Protein AF-A0A968MFW3-F1 (afdb_monomer_lite)

Secondary structure (DSSP, 8-state):
-PPPPPB-HHHHHHHHHHHH---HHHHHHHHHHHHH-EESSSSEE--B--S--------HHHHHHHHHHHHHH-GGG--SS------S--STTTTPPPB-BS-TTS-HHHHTTTS-HHHHHHHHHHHHHHHHTTSPPPEEEEEEEEEE-TT--EEEEEEEEEEE-GGGGGSGGGPPPPPP----TT--PPP-------PPPPPP-------

Structure (mmCIF, N/CA/C/O backbone):
data_AF-A0A968MFW3-F1
#
_entry.id   AF-A0A968MFW3-F1
#
loop_
_atom_site.group_PDB
_atom_site.id
_atom_site.type_symbol
_atom_site.label_atom_id
_atom_site.label_alt_id
_atom_site.label_comp_id
_atom_site.label_asym_id
_atom_site.label_entity_id
_atom_site.label_seq_id
_atom_site.pdbx_PDB_ins_code
_atom_site.Cartn_x
_atom_site.Cartn_y
_atom_site.Cartn_z
_atom_site.occupancy
_atom_site.B_iso_or_equiv
_atom_site.auth_seq_id
_atom_site.auth_comp_id
_atom_site.auth_asym_id
_atom_site.auth_atom_id
_atom_site.pdbx_PDB_model_num
ATOM 1 N N . MET A 1 1 ? -5.508 6.800 12.083 1.00 54.53 1 MET A N 1
ATOM 2 C CA . MET A 1 1 ? -4.216 6.087 11.886 1.00 54.53 1 MET A CA 1
ATOM 3 C C . MET A 1 1 ? -3.419 6.793 10.798 1.00 54.53 1 MET A C 1
ATOM 5 O O . MET A 1 1 ? -4.032 7.273 9.855 1.00 54.53 1 MET A O 1
ATOM 9 N N . SER A 1 2 ? -2.090 6.879 10.916 1.00 76.06 2 SER A N 1
ATOM 10 C CA . SER A 1 2 ? -1.254 7.577 9.923 1.00 76.06 2 SER A CA 1
ATOM 11 C C . SER A 1 2 ? -1.050 6.748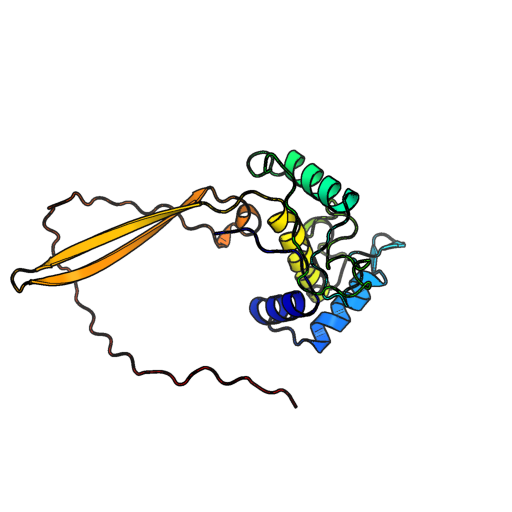 8.648 1.00 76.06 2 SER A C 1
ATOM 13 O O . SER A 1 2 ? -0.934 5.523 8.720 1.00 76.06 2 SER A O 1
ATOM 15 N N . THR A 1 3 ? -0.991 7.411 7.493 1.00 87.56 3 THR A N 1
ATOM 16 C CA . THR A 1 3 ? -0.598 6.814 6.208 1.00 87.56 3 THR A CA 1
ATOM 17 C C . THR A 1 3 ? 0.772 6.155 6.284 1.00 87.56 3 THR A C 1
ATOM 19 O O . THR A 1 3 ? 1.723 6.733 6.822 1.00 87.56 3 THR A O 1
ATOM 22 N N . ARG A 1 4 ? 0.904 4.969 5.691 1.00 92.25 4 ARG A N 1
ATOM 23 C CA . ARG A 1 4 ? 2.171 4.230 5.682 1.00 92.25 4 ARG A CA 1
ATOM 24 C C . ARG A 1 4 ? 3.173 4.831 4.702 1.00 92.25 4 ARG A C 1
ATOM 26 O O . ARG A 1 4 ? 2.794 5.327 3.649 1.00 92.25 4 ARG A O 1
ATOM 33 N N . ALA A 1 5 ? 4.453 4.729 5.046 1.00 95.12 5 ALA A N 1
ATOM 34 C CA . ALA A 1 5 ? 5.537 5.126 4.158 1.00 95.12 5 ALA A CA 1
ATOM 35 C C . ALA A 1 5 ? 5.605 4.225 2.904 1.00 95.12 5 ALA A C 1
ATOM 37 O O . ALA A 1 5 ? 5.179 3.059 2.980 1.00 95.12 5 ALA A O 1
ATOM 38 N N . PRO A 1 6 ? 6.158 4.734 1.785 1.00 96.56 6 PRO A N 1
ATOM 39 C CA . PRO A 1 6 ? 6.503 3.940 0.607 1.00 96.56 6 PRO A CA 1
ATOM 40 C C . PRO A 1 6 ? 7.317 2.694 0.957 1.00 96.56 6 PRO A C 1
ATOM 42 O O . PRO A 1 6 ? 7.898 2.591 2.039 1.00 96.56 6 PRO A O 1
ATOM 45 N N . PHE A 1 7 ? 7.348 1.719 0.054 1.00 97.81 7 PHE A N 1
ATOM 46 C CA . PHE A 1 7 ? 8.055 0.479 0.336 1.00 97.81 7 PHE A CA 1
ATOM 47 C C . PHE A 1 7 ? 9.571 0.632 0.217 1.00 97.81 7 PHE A C 1
ATOM 49 O O . PHE A 1 7 ? 10.092 1.113 -0.779 1.00 97.81 7 PHE A O 1
ATOM 56 N N . THR A 1 8 ? 10.263 0.110 1.220 1.00 96.81 8 THR A N 1
ATOM 57 C CA . THR A 1 8 ? 11.629 -0.414 1.116 1.00 96.81 8 THR A CA 1
ATOM 58 C C . THR A 1 8 ? 11.583 -1.907 0.786 1.00 96.81 8 THR A C 1
ATOM 60 O O . THR A 1 8 ? 10.524 -2.538 0.859 1.00 96.81 8 THR A O 1
ATOM 63 N N . THR A 1 9 ? 12.741 -2.519 0.535 1.00 97.00 9 THR A N 1
ATOM 64 C CA . THR A 1 9 ? 12.865 -3.978 0.356 1.00 97.00 9 THR A CA 1
ATOM 65 C C . THR A 1 9 ? 12.265 -4.751 1.532 1.00 97.00 9 THR A C 1
ATOM 67 O O . THR A 1 9 ? 11.427 -5.634 1.350 1.00 97.00 9 THR A O 1
ATOM 70 N N . SER A 1 10 ? 12.660 -4.394 2.758 1.00 96.75 10 SER A N 1
ATOM 71 C CA . SER A 1 10 ? 12.256 -5.108 3.974 1.00 96.75 10 SER A CA 1
ATOM 72 C C . SER A 1 10 ? 10.760 -4.977 4.246 1.00 96.75 10 SER A C 1
ATOM 74 O O . SER A 1 10 ? 10.092 -5.962 4.559 1.00 96.75 10 SER A O 1
ATOM 76 N N . SER A 1 11 ? 10.207 -3.775 4.077 1.00 97.75 11 SER A N 1
ATOM 77 C CA . SER A 1 11 ? 8.781 -3.535 4.300 1.00 97.75 11 SER A CA 1
ATOM 78 C C . SER A 1 11 ? 7.900 -4.148 3.207 1.00 97.75 11 SER A C 1
ATOM 80 O O . SER A 1 11 ? 6.789 -4.583 3.518 1.00 97.75 11 SER A O 1
ATOM 82 N N . LEU A 1 12 ? 8.385 -4.253 1.962 1.00 98.62 12 LEU A N 1
ATOM 83 C CA . LEU A 1 12 ? 7.692 -4.982 0.897 1.00 98.62 12 LEU A CA 1
ATOM 84 C C . LEU A 1 12 ? 7.623 -6.479 1.206 1.00 98.62 12 LEU A C 1
ATOM 86 O O . LEU A 1 12 ? 6.545 -7.064 1.135 1.00 98.62 12 LEU A O 1
ATOM 90 N N . GLN A 1 13 ? 8.747 -7.088 1.593 1.00 98.62 13 GLN A N 1
ATOM 91 C CA . GLN A 1 13 ? 8.808 -8.512 1.944 1.00 98.62 13 GLN A CA 1
ATOM 92 C C . GLN A 1 13 ? 7.894 -8.851 3.126 1.00 98.62 13 GLN A C 1
ATOM 94 O O . GLN A 1 13 ? 7.129 -9.811 3.053 1.00 98.62 13 GLN A O 1
ATOM 99 N N . GLN A 1 14 ? 7.908 -8.035 4.185 1.00 98.38 14 GLN A N 1
ATOM 100 C CA . GLN A 1 14 ? 7.018 -8.219 5.337 1.00 98.38 14 GLN A CA 1
ATOM 101 C C . GLN A 1 14 ? 5.541 -8.119 4.935 1.00 98.38 14 GLN A C 1
ATOM 103 O O . GLN A 1 14 ? 4.729 -8.954 5.334 1.00 98.38 14 GLN A O 1
ATOM 108 N N . ALA A 1 15 ? 5.184 -7.127 4.113 1.00 97.88 15 ALA A N 1
ATOM 109 C CA . ALA A 1 15 ? 3.808 -6.944 3.666 1.00 97.88 15 ALA A CA 1
ATOM 110 C C . ALA A 1 15 ? 3.338 -8.065 2.722 1.00 97.88 15 ALA A C 1
ATOM 112 O O . ALA A 1 15 ? 2.199 -8.514 2.838 1.00 97.88 15 ALA A O 1
ATOM 113 N N . ALA A 1 16 ? 4.200 -8.539 1.818 1.00 98.25 16 ALA A N 1
ATOM 114 C CA . ALA A 1 16 ? 3.894 -9.643 0.911 1.00 98.25 16 ALA A CA 1
ATOM 115 C C . ALA A 1 16 ? 3.751 -10.980 1.658 1.00 98.25 16 ALA A C 1
ATOM 117 O O . ALA A 1 16 ? 2.826 -11.742 1.372 1.00 98.25 16 ALA A O 1
ATOM 118 N N . SER A 1 17 ? 4.603 -11.233 2.656 1.00 98.19 17 SER A N 1
ATOM 119 C CA . SER A 1 17 ? 4.484 -12.392 3.546 1.00 98.19 17 SER A CA 1
ATOM 120 C C . SER A 1 17 ? 3.173 -12.349 4.333 1.00 98.19 17 SER A C 1
ATOM 122 O O . SER A 1 17 ? 2.358 -13.261 4.231 1.00 98.19 17 SER A O 1
ATOM 124 N N . SER A 1 18 ? 2.894 -11.236 5.018 1.00 96.81 18 SER A N 1
ATOM 125 C CA . SER A 1 18 ? 1.682 -11.093 5.831 1.00 96.81 18 SER A CA 1
ATOM 126 C C . SER A 1 18 ? 0.388 -11.167 5.014 1.00 96.81 18 SER A C 1
ATOM 128 O O . SER A 1 18 ? -0.595 -11.730 5.489 1.00 96.81 18 SER A O 1
ATOM 130 N N . ARG A 1 19 ? 0.357 -10.597 3.800 1.00 95.19 19 ARG A N 1
ATOM 131 C CA . ARG A 1 19 ? -0.875 -10.519 2.997 1.00 95.19 19 ARG A CA 1
ATOM 132 C C . ARG A 1 19 ? -1.095 -11.738 2.104 1.00 95.19 19 ARG A C 1
ATOM 134 O O . ARG A 1 19 ? -2.245 -12.070 1.832 1.00 95.19 19 ARG A O 1
ATOM 141 N N . PHE A 1 20 ? -0.027 -12.361 1.608 1.00 97.12 20 PHE A N 1
ATOM 142 C CA . PHE A 1 20 ? -0.112 -13.392 0.567 1.00 97.12 20 PHE A CA 1
ATOM 143 C C . PHE A 1 20 ? 0.666 -14.677 0.885 1.00 97.12 20 PHE A C 1
ATOM 145 O O . PHE A 1 20 ? 0.646 -15.597 0.070 1.00 97.12 20 PHE A O 1
ATOM 152 N N . GLY A 1 21 ? 1.372 -14.752 2.018 1.00 97.69 21 GLY A N 1
ATOM 153 C CA . GLY A 1 21 ? 2.221 -15.895 2.367 1.00 97.69 21 GLY A CA 1
ATOM 154 C C . GLY A 1 21 ? 3.463 -16.037 1.480 1.00 97.69 21 GLY A C 1
ATOM 155 O O . GLY A 1 21 ? 4.026 -17.123 1.374 1.00 97.69 21 GLY A O 1
ATOM 156 N N . TYR A 1 22 ? 3.885 -14.975 0.784 1.00 98.44 22 TYR A N 1
ATOM 157 C CA . TYR A 1 22 ? 5.058 -15.043 -0.090 1.00 98.44 22 TYR A CA 1
ATOM 158 C C . TYR A 1 22 ? 6.347 -15.031 0.726 1.00 98.44 22 TYR A C 1
ATOM 160 O O . TYR A 1 22 ? 6.568 -14.139 1.545 1.00 98.44 22 TYR A O 1
ATOM 168 N N . SER A 1 23 ? 7.246 -15.976 0.443 1.00 98.38 23 SER A N 1
ATOM 169 C CA . SER A 1 23 ? 8.598 -15.942 1.000 1.00 98.38 23 SER A CA 1
ATOM 170 C C . SER A 1 23 ? 9.370 -14.711 0.493 1.00 98.38 23 SER A C 1
ATOM 172 O O . SER A 1 23 ? 9.064 -14.187 -0.591 1.00 98.38 23 SER A O 1
ATOM 174 N N . PRO A 1 24 ? 10.411 -14.250 1.214 1.00 98.12 24 PRO A N 1
ATOM 175 C CA . PRO A 1 24 ? 11.273 -13.169 0.738 1.00 98.12 24 PRO A CA 1
ATOM 176 C C . PRO A 1 24 ? 11.851 -13.455 -0.654 1.00 98.12 24 PRO A C 1
ATOM 178 O O . PRO A 1 24 ? 11.797 -12.595 -1.531 1.00 98.12 24 PRO A O 1
ATOM 181 N N . LYS A 1 25 ? 12.305 -14.694 -0.900 1.00 98.50 25 LYS A N 1
ATOM 182 C CA . LYS A 1 25 ? 12.838 -15.129 -2.201 1.00 98.50 25 LYS A CA 1
ATOM 183 C C . LYS A 1 25 ? 11.813 -14.964 -3.325 1.00 98.50 25 LYS A C 1
ATOM 185 O O . LYS A 1 25 ? 12.132 -14.350 -4.341 1.00 98.50 25 LYS A O 1
ATOM 190 N N . LEU A 1 26 ? 10.587 -15.460 -3.131 1.00 98.56 26 LEU A N 1
ATOM 191 C CA . LEU A 1 26 ? 9.525 -15.336 -4.132 1.00 98.56 26 LEU A CA 1
ATOM 192 C C . LEU A 1 26 ? 9.167 -13.867 -4.383 1.00 98.56 26 LEU A C 1
ATOM 194 O O . LEU A 1 26 ? 9.051 -13.451 -5.533 1.00 98.56 26 LEU A O 1
ATOM 198 N N . THR A 1 27 ? 9.044 -13.068 -3.320 1.00 98.69 27 THR A N 1
ATOM 199 C CA . THR A 1 27 ? 8.751 -11.631 -3.427 1.00 98.69 27 THR A CA 1
ATOM 200 C C . THR A 1 27 ? 9.784 -10.919 -4.297 1.00 98.69 27 THR A C 1
ATOM 202 O O . THR A 1 27 ? 9.415 -10.182 -5.209 1.00 98.69 27 THR A O 1
ATOM 205 N N . MET A 1 28 ? 11.074 -11.185 -4.073 1.00 98.56 28 MET A N 1
ATOM 206 C CA . MET A 1 28 ? 12.146 -10.563 -4.850 1.00 98.56 28 MET A CA 1
ATOM 207 C C . MET A 1 28 ? 12.185 -11.043 -6.302 1.00 98.56 28 MET A C 1
ATOM 209 O O . MET A 1 28 ? 12.433 -10.231 -7.186 1.00 98.56 28 MET A O 1
ATOM 213 N N . GLN A 1 29 ? 11.903 -12.321 -6.571 1.00 98.50 29 GLN A N 1
ATOM 214 C CA . GLN A 1 29 ? 11.814 -12.841 -7.942 1.00 98.50 29 GLN A CA 1
ATOM 215 C C . GLN A 1 29 ? 10.677 -12.184 -8.734 1.00 98.50 29 GLN A C 1
ATOM 217 O O . GLN A 1 29 ? 10.863 -11.797 -9.886 1.00 98.50 29 GLN A O 1
ATOM 222 N N . LEU A 1 30 ? 9.502 -12.031 -8.119 1.00 98.62 30 LEU A N 1
ATOM 223 C CA . LEU A 1 30 ? 8.361 -11.361 -8.745 1.00 98.62 30 LEU A CA 1
ATOM 224 C C . LEU A 1 30 ? 8.651 -9.872 -8.976 1.00 98.62 30 LEU A C 1
ATOM 226 O O . LEU A 1 30 ? 8.377 -9.362 -10.060 1.00 98.62 30 LEU A O 1
ATOM 230 N N . ALA A 1 31 ? 9.239 -9.193 -7.986 1.00 98.56 31 ALA A N 1
ATOM 231 C CA . ALA A 1 31 ? 9.610 -7.785 -8.088 1.00 98.56 31 ALA A CA 1
ATOM 232 C C . ALA A 1 31 ? 10.695 -7.535 -9.151 1.00 98.56 31 ALA A C 1
ATOM 234 O O . ALA A 1 31 ? 10.582 -6.568 -9.894 1.00 98.56 31 ALA A O 1
ATOM 235 N N . GLN A 1 32 ? 11.688 -8.424 -9.284 1.00 98.50 32 GLN A N 1
ATOM 236 C CA . GLN A 1 32 ? 12.699 -8.348 -10.348 1.00 98.50 32 GLN A CA 1
ATOM 237 C C . GLN A 1 32 ? 12.036 -8.315 -11.729 1.00 98.50 32 GLN A C 1
ATOM 239 O O . GLN A 1 32 ? 12.318 -7.423 -12.518 1.00 98.50 32 GLN A O 1
ATOM 244 N N . ARG A 1 33 ? 11.092 -9.228 -11.992 1.00 97.88 33 ARG A N 1
ATOM 245 C CA . ARG A 1 33 ? 10.369 -9.270 -13.274 1.00 97.88 33 ARG A CA 1
ATOM 246 C C . ARG A 1 33 ? 9.533 -8.010 -13.515 1.00 97.88 33 ARG A C 1
ATOM 248 O O . ARG A 1 33 ? 9.492 -7.503 -14.626 1.00 97.88 33 ARG A O 1
ATOM 255 N N . LEU A 1 34 ? 8.877 -7.487 -12.474 1.00 98.12 34 LEU A N 1
ATOM 256 C CA . LEU A 1 34 ? 8.139 -6.221 -12.565 1.00 98.12 34 LEU A CA 1
ATOM 257 C C . LEU A 1 34 ? 9.066 -5.026 -12.866 1.00 98.12 34 LEU A C 1
ATOM 259 O O . LEU A 1 34 ? 8.617 -4.069 -13.491 1.00 98.12 34 LEU A O 1
ATOM 263 N N . TYR A 1 35 ? 10.321 -5.065 -12.409 1.00 98.12 35 TYR A N 1
ATOM 264 C CA . TYR A 1 35 ? 11.328 -4.024 -12.631 1.00 98.12 35 TYR A CA 1
ATOM 265 C C . TYR A 1 35 ? 11.967 -4.107 -14.025 1.00 98.12 35 TYR A C 1
ATOM 267 O O . TYR A 1 35 ? 12.029 -3.099 -14.720 1.00 98.12 35 TYR A O 1
ATOM 275 N N . GLU A 1 36 ? 12.410 -5.294 -14.448 1.00 96.94 36 GLU A N 1
ATOM 276 C CA . GLU A 1 36 ? 13.020 -5.520 -15.771 1.00 96.94 36 GLU A CA 1
ATOM 277 C C . GLU A 1 36 ? 12.026 -5.286 -16.909 1.00 96.94 36 GLU A C 1
ATOM 279 O O . GLU A 1 36 ? 12.398 -4.831 -17.989 1.00 96.94 36 GLU A O 1
ATOM 284 N N . GLY A 1 37 ? 10.752 -5.550 -16.632 1.00 93.25 37 GLY A N 1
ATOM 285 C CA . GLY A 1 37 ? 9.647 -5.309 -17.532 1.00 93.25 37 GLY A CA 1
ATOM 286 C C . GLY A 1 37 ? 8.928 -6.591 -17.913 1.00 93.25 37 GLY A C 1
ATOM 287 O O . GLY A 1 37 ? 9.509 -7.670 -18.013 1.00 93.25 37 GLY A O 1
ATOM 288 N N . ILE A 1 38 ? 7.623 -6.453 -18.113 1.00 93.44 38 ILE A N 1
ATOM 289 C CA . ILE A 1 38 ? 6.752 -7.516 -18.610 1.00 93.44 38 ILE A CA 1
ATOM 290 C C . ILE A 1 38 ? 6.188 -7.036 -19.942 1.00 93.44 38 ILE A C 1
ATOM 292 O O . ILE A 1 38 ? 5.972 -5.834 -20.116 1.00 93.44 38 ILE A O 1
ATOM 296 N N . ASP A 1 39 ? 5.980 -7.955 -20.881 1.00 92.44 39 ASP A N 1
ATOM 297 C CA . ASP A 1 39 ? 5.273 -7.635 -22.116 1.00 92.44 39 ASP A CA 1
ATOM 298 C C . ASP A 1 39 ? 3.844 -7.195 -21.782 1.00 92.44 39 ASP A C 1
ATOM 300 O O . ASP A 1 39 ? 3.056 -7.947 -21.203 1.00 92.44 39 ASP A O 1
ATOM 304 N N . ILE A 1 40 ? 3.541 -5.940 -22.099 1.00 90.25 40 ILE A N 1
ATOM 305 C CA . ILE A 1 40 ? 2.205 -5.376 -21.994 1.00 90.25 40 ILE A CA 1
ATOM 306 C C . ILE A 1 40 ? 1.872 -4.791 -23.355 1.00 90.25 40 ILE A C 1
ATOM 308 O O . ILE A 1 40 ? 2.466 -3.795 -23.765 1.00 90.25 40 ILE A O 1
ATOM 312 N N . ASP A 1 41 ? 0.891 -5.398 -24.019 1.00 86.94 41 ASP A N 1
ATOM 313 C CA . ASP A 1 41 ? 0.396 -4.967 -25.326 1.00 86.94 41 ASP A CA 1
ATOM 314 C C . ASP A 1 41 ? 1.499 -4.948 -26.416 1.00 86.94 41 ASP A C 1
ATOM 316 O O . ASP A 1 41 ? 1.502 -4.086 -27.292 1.00 86.94 41 ASP A O 1
ATOM 320 N N . GLY A 1 42 ? 2.439 -5.903 -26.370 1.00 88.50 42 GLY A N 1
ATOM 321 C CA . GLY A 1 42 ? 3.499 -6.082 -27.369 1.00 88.50 42 GLY A CA 1
ATOM 322 C C . GLY A 1 42 ? 4.763 -5.264 -27.100 1.00 88.50 42 GLY A C 1
ATOM 323 O O . GLY A 1 42 ? 5.566 -5.049 -28.007 1.00 88.50 42 GLY A O 1
ATOM 324 N N . SER A 1 43 ? 4.938 -4.739 -25.885 1.00 90.06 43 SER A N 1
ATOM 325 C CA . SER A 1 43 ? 6.116 -3.951 -25.512 1.00 90.06 43 SER A CA 1
ATOM 326 C C . SER A 1 43 ? 6.553 -4.209 -24.067 1.00 90.06 43 SER A C 1
ATOM 328 O O . SER A 1 43 ? 5.725 -4.137 -23.149 1.00 90.06 43 SER A O 1
ATOM 330 N N . PRO A 1 44 ? 7.857 -4.453 -23.821 1.00 94.62 44 PRO A N 1
ATOM 331 C CA . PRO A 1 44 ? 8.374 -4.645 -22.474 1.00 94.62 44 PRO A CA 1
ATOM 332 C C . PRO A 1 44 ? 8.227 -3.351 -21.668 1.00 94.62 44 PRO A C 1
ATOM 334 O O . PRO A 1 44 ? 8.786 -2.310 -22.007 1.00 94.62 44 PRO A O 1
ATOM 337 N N . THR A 1 45 ? 7.452 -3.420 -20.588 1.00 95.81 45 THR A N 1
ATOM 338 C CA . THR A 1 45 ? 7.141 -2.274 -19.732 1.00 95.81 45 THR A CA 1
ATOM 339 C C . THR A 1 45 ? 7.595 -2.541 -18.302 1.00 95.81 45 THR A C 1
ATOM 341 O O . THR A 1 45 ? 7.044 -3.411 -17.626 1.00 95.81 45 THR A O 1
ATOM 344 N N . ALA A 1 46 ? 8.549 -1.747 -17.809 1.00 97.25 46 ALA A N 1
ATOM 345 C CA . ALA A 1 46 ? 8.926 -1.719 -16.396 1.00 97.25 46 ALA A CA 1
ATOM 346 C C . ALA A 1 46 ? 7.788 -1.126 -15.551 1.00 97.25 46 ALA A C 1
ATOM 348 O O . ALA A 1 46 ? 7.403 0.037 -15.711 1.00 97.25 46 ALA A O 1
ATOM 349 N N . LEU A 1 47 ? 7.231 -1.930 -14.648 1.00 97.88 47 LEU A N 1
ATOM 350 C CA . LEU A 1 47 ? 6.066 -1.573 -13.841 1.00 97.88 47 LEU A CA 1
ATOM 351 C C . LEU A 1 47 ? 6.433 -0.929 -12.505 1.00 97.88 47 LEU A C 1
ATOM 353 O O . LEU A 1 47 ? 5.645 -0.132 -11.992 1.00 97.88 47 LEU A O 1
ATOM 357 N N . ILE A 1 48 ? 7.599 -1.251 -11.941 1.00 98.56 48 ILE A N 1
ATOM 358 C CA . ILE A 1 48 ? 8.054 -0.720 -10.650 1.00 98.56 48 ILE A CA 1
ATOM 359 C C . ILE A 1 48 ? 9.483 -0.175 -10.724 1.00 98.56 48 ILE A C 1
ATOM 361 O O . ILE A 1 48 ? 10.239 -0.510 -11.631 1.00 98.56 48 ILE A O 1
ATOM 365 N N . THR A 1 49 ? 9.852 0.659 -9.756 1.00 98.00 49 THR A N 1
ATOM 366 C CA . THR A 1 49 ? 11.240 1.076 -9.514 1.00 98.00 49 THR A CA 1
ATOM 367 C C . THR A 1 49 ? 12.085 -0.069 -8.944 1.00 98.00 49 THR A C 1
ATOM 369 O O . THR A 1 49 ? 11.567 -1.124 -8.567 1.00 98.00 49 THR A O 1
ATOM 372 N N . TYR A 1 50 ? 13.404 0.130 -8.883 1.00 96.69 50 TYR A N 1
ATOM 373 C CA . TYR A 1 50 ? 14.337 -0.886 -8.402 1.00 96.69 50 TYR A CA 1
ATOM 374 C C . TYR A 1 50 ? 13.977 -1.366 -6.988 1.00 96.69 50 TYR A C 1
ATOM 376 O O . TYR A 1 50 ? 13.847 -0.591 -6.044 1.00 96.69 50 TYR A O 1
ATOM 384 N N . MET A 1 51 ? 13.809 -2.678 -6.846 1.00 97.31 51 MET A N 1
ATOM 385 C CA . MET A 1 51 ? 13.226 -3.310 -5.662 1.00 97.31 51 MET A CA 1
ATOM 386 C C . MET A 1 51 ? 14.226 -3.599 -4.532 1.00 97.31 51 MET A C 1
ATOM 388 O O . MET A 1 51 ? 13.822 -4.104 -3.487 1.00 97.31 51 MET A O 1
ATOM 392 N N . ARG A 1 52 ? 15.525 -3.327 -4.732 1.00 95.00 52 ARG A N 1
ATOM 393 C CA . ARG A 1 52 ? 16.560 -3.436 -3.689 1.00 95.00 52 ARG A CA 1
ATOM 394 C C . ARG A 1 52 ? 16.959 -2.039 -3.231 1.00 95.00 52 ARG A C 1
ATOM 396 O O . ARG A 1 52 ? 17.900 -1.445 -3.740 1.00 95.00 52 ARG A O 1
ATOM 403 N N . THR A 1 53 ? 16.190 -1.530 -2.285 1.00 92.62 53 THR A N 1
ATOM 404 C CA . THR A 1 53 ? 16.320 -0.188 -1.712 1.00 92.62 53 THR A CA 1
ATOM 405 C C . THR A 1 53 ? 16.007 -0.219 -0.217 1.00 92.62 53 THR A C 1
ATOM 407 O O . THR A 1 53 ? 15.133 -0.972 0.238 1.00 92.62 53 THR A O 1
ATOM 410 N N . ASP A 1 54 ? 16.725 0.580 0.561 1.00 92.31 54 ASP A N 1
ATOM 411 C CA . ASP A 1 54 ? 16.413 0.934 1.949 1.00 92.31 54 ASP A CA 1
ATOM 412 C C . ASP A 1 54 ? 15.773 2.332 2.051 1.00 92.31 54 ASP A C 1
ATOM 414 O O . ASP A 1 54 ? 15.382 2.760 3.139 1.00 92.31 54 ASP A O 1
ATOM 418 N N . SER A 1 55 ? 15.613 3.018 0.916 1.00 91.50 55 SER A N 1
ATOM 419 C CA . SER A 1 55 ? 15.124 4.386 0.836 1.00 91.50 55 SER A CA 1
ATOM 420 C C . SER A 1 55 ? 13.601 4.467 0.867 1.00 91.50 55 SER A C 1
ATOM 422 O O . SER A 1 55 ? 12.891 3.690 0.227 1.00 91.50 55 SER A O 1
ATOM 424 N N . LEU A 1 56 ? 13.098 5.461 1.597 1.00 92.94 56 LEU A N 1
ATOM 425 C CA . LEU A 1 56 ? 11.695 5.882 1.582 1.00 92.94 56 LEU A CA 1
ATOM 426 C C . LEU A 1 56 ? 11.457 7.073 0.644 1.00 92.94 56 LEU A C 1
ATOM 428 O O . LEU A 1 56 ? 10.323 7.544 0.534 1.00 92.94 56 LEU A O 1
ATOM 432 N N . ASN A 1 57 ? 12.519 7.575 0.009 1.00 92.50 57 ASN A N 1
ATOM 433 C CA . ASN A 1 57 ? 12.474 8.781 -0.796 1.00 92.50 57 ASN A CA 1
ATOM 434 C C . ASN A 1 57 ? 11.620 8.579 -2.053 1.00 92.50 57 ASN A C 1
ATOM 436 O O . ASN A 1 57 ? 11.641 7.522 -2.682 1.00 92.50 57 ASN A O 1
ATOM 440 N N . LEU A 1 58 ? 10.901 9.626 -2.436 1.00 93.88 58 LEU A N 1
ATOM 441 C CA . LEU A 1 58 ? 10.126 9.703 -3.664 1.00 93.88 58 LEU A CA 1
ATOM 442 C C . LEU A 1 58 ? 10.578 10.945 -4.421 1.00 93.88 58 LEU A C 1
ATOM 444 O O . LEU A 1 58 ? 10.627 12.032 -3.847 1.00 93.88 58 LEU A O 1
ATOM 448 N N . SER A 1 59 ? 10.875 10.801 -5.711 1.00 93.62 59 SER A N 1
ATOM 449 C CA . SER A 1 59 ? 11.164 11.955 -6.567 1.00 93.62 59 SER A CA 1
ATOM 450 C C . SER A 1 59 ? 9.977 12.924 -6.598 1.00 93.62 59 SER A C 1
ATOM 452 O O . SER A 1 59 ? 8.819 12.497 -6.534 1.00 93.62 59 SER A O 1
ATOM 454 N N . SER A 1 60 ? 10.242 14.223 -6.762 1.00 94.69 60 SER A N 1
ATOM 455 C CA . SER A 1 60 ? 9.188 15.241 -6.896 1.00 94.69 60 SER A CA 1
ATOM 456 C C . SER A 1 60 ? 8.204 14.909 -8.022 1.00 94.69 60 SER A C 1
ATOM 458 O O . SER A 1 60 ? 6.998 15.075 -7.853 1.00 94.69 60 SER A O 1
ATOM 460 N N . GLU A 1 61 ? 8.702 14.357 -9.132 1.00 96.06 61 GLU A N 1
ATOM 461 C CA . GLU A 1 61 ? 7.876 13.879 -10.244 1.00 96.06 61 GLU A CA 1
ATOM 462 C C . GLU A 1 61 ? 6.927 12.751 -9.812 1.00 96.06 61 GLU A C 1
ATOM 464 O O . GLU A 1 61 ? 5.735 12.788 -10.116 1.00 96.06 61 GLU A O 1
ATOM 469 N N . SER A 1 62 ? 7.420 11.753 -9.074 1.00 96.38 62 SER A N 1
ATOM 470 C CA . SER A 1 62 ? 6.582 10.640 -8.614 1.00 96.38 62 SER A CA 1
ATOM 471 C C . SER A 1 62 ? 5.505 11.074 -7.618 1.00 96.38 62 SER A C 1
ATOM 473 O O . SER A 1 62 ? 4.374 10.586 -7.686 1.00 96.38 62 SER A O 1
ATOM 475 N N . ILE A 1 63 ? 5.834 12.022 -6.734 1.00 97.75 63 ILE A N 1
ATOM 476 C CA . ILE A 1 63 ? 4.882 12.630 -5.802 1.00 97.75 63 ILE A CA 1
ATOM 477 C C . ILE A 1 63 ? 3.795 13.354 -6.590 1.00 97.75 63 ILE A C 1
ATOM 479 O O . ILE A 1 63 ? 2.612 13.152 -6.313 1.00 97.75 63 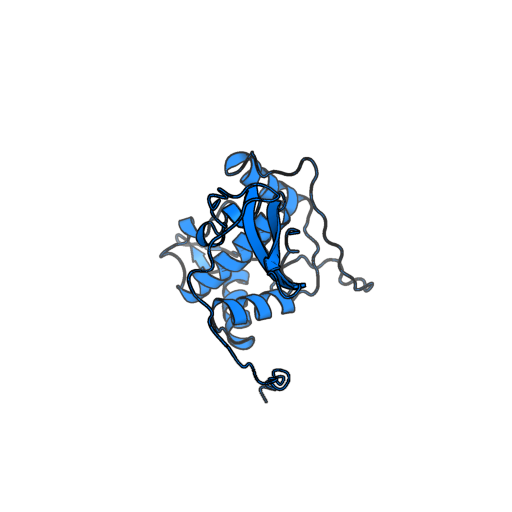ILE A O 1
ATOM 483 N N . GLN A 1 64 ? 4.178 14.153 -7.589 1.00 98.19 64 GLN A N 1
ATOM 484 C CA . GLN A 1 64 ? 3.224 14.881 -8.417 1.00 98.19 64 GLN A CA 1
ATOM 485 C C . GLN A 1 64 ? 2.296 13.921 -9.168 1.00 98.19 64 GLN A C 1
ATOM 487 O O . GLN A 1 64 ? 1.083 14.041 -9.036 1.00 98.19 64 GLN A O 1
ATOM 492 N N . LYS A 1 65 ? 2.832 12.886 -9.830 1.00 98.31 65 LYS A N 1
ATOM 493 C CA . LYS A 1 65 ? 2.019 11.877 -10.535 1.00 98.31 65 LYS A CA 1
ATOM 494 C C . LYS A 1 65 ? 1.021 11.169 -9.616 1.00 98.31 65 LYS A C 1
ATOM 496 O O . LYS A 1 65 ? -0.117 10.925 -10.011 1.00 98.31 65 LYS A O 1
ATOM 501 N N . ALA A 1 66 ? 1.426 10.823 -8.393 1.00 98.12 66 ALA A N 1
ATOM 502 C CA . ALA A 1 66 ? 0.513 10.220 -7.425 1.00 98.12 66 ALA A CA 1
ATOM 503 C C . ALA A 1 66 ? -0.576 11.208 -6.986 1.00 98.12 66 ALA A C 1
ATOM 505 O O . ALA A 1 66 ? -1.746 10.838 -6.920 1.00 98.12 66 ALA A O 1
ATOM 506 N N . ARG A 1 67 ? -0.216 12.471 -6.728 1.00 98.25 67 ARG A N 1
ATOM 507 C CA . ARG A 1 67 ? -1.170 13.527 -6.363 1.00 98.25 67 ARG A CA 1
ATOM 508 C C . ARG A 1 67 ? -2.152 13.841 -7.487 1.00 98.25 67 ARG A C 1
ATOM 510 O O . ARG A 1 67 ? -3.329 14.009 -7.192 1.00 98.25 67 ARG A O 1
ATOM 517 N N . ASP A 1 68 ? -1.705 13.854 -8.739 1.00 98.38 68 ASP A N 1
ATOM 518 C CA . ASP A 1 68 ? -2.563 14.043 -9.914 1.00 98.38 68 ASP A CA 1
ATOM 519 C C . ASP A 1 68 ? -3.546 12.883 -10.077 1.00 98.38 68 ASP A C 1
ATOM 521 O O . ASP A 1 68 ? -4.730 13.082 -10.334 1.00 98.38 68 ASP A O 1
ATOM 525 N N . PHE A 1 69 ? -3.085 11.650 -9.861 1.00 98.31 69 PHE A N 1
ATOM 526 C CA . PHE A 1 69 ? -3.975 10.496 -9.854 1.00 98.31 69 PHE A CA 1
ATOM 527 C C . PHE A 1 69 ? -5.029 10.601 -8.736 1.00 98.31 69 PHE A C 1
ATOM 529 O O . PHE A 1 69 ? -6.219 10.374 -8.971 1.00 98.31 69 PHE A O 1
ATOM 536 N N . ILE A 1 70 ? -4.610 10.975 -7.521 1.00 98.25 70 ILE A N 1
ATOM 537 C CA . ILE A 1 70 ? -5.509 11.149 -6.371 1.00 98.25 70 ILE A CA 1
ATOM 538 C C . ILE A 1 70 ? -6.490 12.297 -6.620 1.00 98.25 70 ILE A C 1
ATOM 540 O O . ILE A 1 70 ? -7.667 12.130 -6.333 1.00 98.25 70 ILE A O 1
ATOM 544 N N . SER A 1 71 ? -6.063 13.431 -7.177 1.00 98.00 71 SER A N 1
ATOM 545 C CA . SER A 1 71 ? -6.958 14.564 -7.450 1.00 98.00 71 SER A CA 1
ATOM 546 C C . SER A 1 71 ? -8.065 14.196 -8.442 1.00 98.00 71 SER A C 1
ATOM 548 O O . SER A 1 71 ? -9.196 14.646 -8.292 1.00 98.00 71 SER A O 1
ATOM 550 N N . GLN A 1 72 ? -7.765 13.326 -9.409 1.00 97.50 72 GLN A N 1
ATOM 551 C CA . GLN A 1 72 ? -8.728 12.871 -10.409 1.00 97.50 72 GLN A CA 1
ATOM 552 C C . GLN A 1 72 ? -9.669 11.777 -9.893 1.00 97.50 72 GLN A C 1
ATOM 554 O O . GLN A 1 72 ? -10.846 11.761 -10.247 1.00 97.50 72 GLN A O 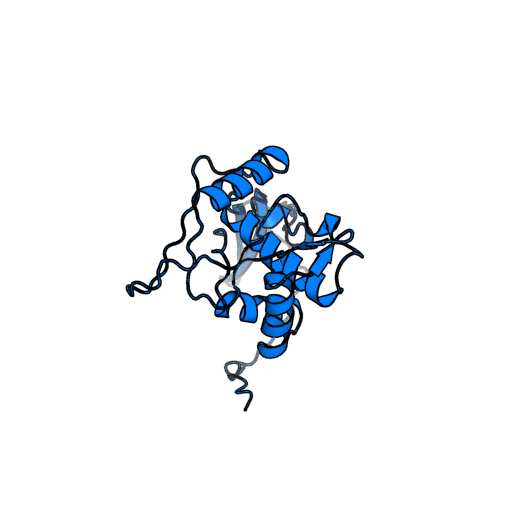1
ATOM 559 N N . LYS A 1 73 ? -9.164 10.820 -9.102 1.00 97.00 73 LYS A N 1
ATOM 560 C CA . LYS A 1 73 ? -9.945 9.643 -8.669 1.00 97.00 73 LYS A CA 1
ATOM 561 C C . LYS A 1 73 ? -10.537 9.763 -7.270 1.00 97.00 73 LYS A C 1
ATOM 563 O O . LYS A 1 73 ? -11.579 9.175 -7.001 1.00 97.00 73 LYS A O 1
ATOM 568 N N . TYR A 1 74 ? -9.873 10.504 -6.395 1.00 96.56 74 TYR A N 1
ATOM 569 C CA . TYR A 1 74 ? -10.136 10.585 -4.961 1.00 96.56 74 TYR A CA 1
ATOM 570 C C . TYR A 1 74 ? -9.925 12.018 -4.422 1.00 96.56 74 TYR A C 1
ATOM 572 O O . TYR A 1 74 ? -9.202 12.189 -3.432 1.00 96.56 74 TYR A O 1
ATOM 580 N N . PRO A 1 75 ? -10.507 13.062 -5.049 1.00 97.25 75 PRO A N 1
ATOM 581 C CA . PRO A 1 75 ? -10.215 14.462 -4.722 1.00 97.25 75 PRO A CA 1
ATOM 582 C C . PRO A 1 75 ? -10.407 14.797 -3.237 1.00 97.25 75 PRO A C 1
ATOM 584 O O . PRO A 1 75 ? -9.608 15.526 -2.654 1.00 97.25 75 PRO A O 1
ATOM 587 N N . GLN A 1 76 ? -11.416 14.208 -2.593 1.00 96.75 76 GLN A N 1
ATOM 588 C CA . GLN A 1 76 ? -11.729 14.397 -1.175 1.00 96.75 76 GLN A CA 1
ATOM 589 C C . GLN A 1 76 ? -10.654 13.853 -0.217 1.00 96.75 76 GLN A C 1
ATOM 591 O O . GLN A 1 76 ? -10.641 14.193 0.966 1.00 96.75 76 GLN A O 1
ATOM 596 N N . TYR A 1 77 ? -9.756 13.002 -0.713 1.00 97.12 77 TYR A N 1
ATOM 597 C CA . TYR A 1 77 ? -8.693 12.372 0.065 1.00 97.12 77 TYR A CA 1
ATOM 598 C C . TYR A 1 77 ? -7.298 12.878 -0.321 1.00 97.12 77 TYR A C 1
ATOM 600 O O . TYR A 1 77 ? -6.301 12.285 0.096 1.00 97.12 77 TYR A O 1
ATOM 608 N N . LEU A 1 78 ? -7.205 13.974 -1.084 1.00 97.69 78 LEU A N 1
ATOM 609 C CA . LEU A 1 78 ? -5.942 14.639 -1.396 1.00 97.69 78 LEU A CA 1
ATOM 610 C C . LEU A 1 78 ? -5.533 15.597 -0.259 1.00 97.69 78 LEU A C 1
ATOM 612 O O . LEU A 1 78 ? -6.240 16.566 0.018 1.00 97.69 78 LEU A O 1
ATOM 616 N N . PRO A 1 79 ? -4.372 15.403 0.390 1.00 96.88 79 PRO A N 1
ATOM 617 C CA . PRO A 1 79 ? -3.842 16.367 1.345 1.00 96.88 79 PRO A CA 1
ATOM 618 C C . PRO A 1 79 ? -3.450 17.682 0.661 1.00 96.88 79 PRO A C 1
ATOM 620 O O . PRO A 1 79 ? -2.897 17.678 -0.445 1.00 96.88 79 PRO A O 1
ATOM 623 N N . LYS A 1 80 ? -3.640 18.803 1.374 1.00 96.62 80 LYS A N 1
ATOM 624 C CA . LYS A 1 80 ? -3.281 20.155 0.906 1.00 96.62 80 LYS A CA 1
ATOM 625 C C . LYS A 1 80 ? -1.826 20.242 0.423 1.00 96.62 80 LYS A C 1
ATOM 627 O O . LYS A 1 80 ? -1.574 20.778 -0.650 1.00 96.62 80 LYS A O 1
ATOM 632 N N . SER A 1 81 ? -0.901 19.629 1.159 1.00 96.50 81 SER A N 1
ATOM 633 C CA . SER A 1 81 ? 0.534 19.610 0.843 1.00 96.50 81 SER A CA 1
ATOM 634 C C . SER A 1 81 ? 1.038 18.186 0.579 1.00 96.50 81 SER A C 1
ATOM 636 O O . SER A 1 81 ? 0.479 17.238 1.140 1.00 96.50 81 SER A O 1
ATOM 638 N N . PRO A 1 82 ? 2.085 18.007 -0.250 1.00 96.75 82 PRO A N 1
ATOM 639 C CA . PRO A 1 82 ? 2.719 16.705 -0.458 1.00 96.75 82 PRO A CA 1
ATOM 640 C C . PRO A 1 82 ? 3.278 16.129 0.848 1.00 96.75 82 PRO A C 1
ATOM 642 O O . PRO A 1 82 ? 3.728 16.866 1.730 1.00 96.75 82 PRO A O 1
ATOM 645 N N . LYS A 1 83 ? 3.266 14.798 0.961 1.00 95.19 83 LYS A N 1
ATOM 646 C CA . LYS A 1 83 ? 3.827 14.076 2.107 1.00 95.19 83 LYS A CA 1
ATOM 647 C C . LYS A 1 83 ? 5.226 13.572 1.766 1.00 95.19 83 LYS A C 1
ATOM 649 O O . LYS A 1 83 ? 5.404 12.877 0.770 1.00 95.19 83 LYS A O 1
ATOM 654 N N . TYR A 1 84 ? 6.199 13.874 2.620 1.00 93.12 84 TYR A N 1
ATOM 655 C CA . TYR A 1 84 ? 7.581 13.413 2.476 1.00 93.12 84 TYR A CA 1
ATOM 656 C C . TYR A 1 84 ? 7.938 12.425 3.583 1.00 93.12 84 TYR A C 1
ATOM 658 O O . TYR A 1 84 ? 7.568 12.615 4.743 1.00 93.12 84 TYR A O 1
ATOM 666 N N . TYR A 1 85 ? 8.695 11.392 3.226 1.00 90.19 85 TYR A N 1
ATOM 667 C CA . TYR A 1 85 ? 9.151 10.354 4.142 1.00 90.19 85 TYR A CA 1
ATOM 668 C C . TYR A 1 85 ? 10.676 10.336 4.150 1.00 90.19 85 TYR A C 1
ATOM 670 O O . TYR A 1 85 ? 11.304 10.199 3.106 1.00 90.19 85 TYR A O 1
ATOM 678 N N . LYS A 1 86 ? 11.272 10.516 5.332 1.00 78.31 86 LYS A N 1
ATOM 679 C CA . LYS A 1 86 ? 12.729 10.573 5.491 1.00 78.31 86 LYS A CA 1
ATOM 680 C C . LYS A 1 86 ? 13.296 9.180 5.750 1.00 78.31 86 LYS A C 1
ATOM 682 O O . LYS A 1 86 ? 12.820 8.478 6.645 1.00 78.31 86 LYS A O 1
ATOM 687 N N . THR A 1 87 ? 14.334 8.816 5.007 1.00 77.25 87 THR A N 1
ATOM 688 C CA . THR A 1 87 ? 15.182 7.656 5.306 1.00 77.25 87 THR A CA 1
ATOM 689 C C . THR A 1 87 ? 16.041 7.971 6.541 1.00 77.25 87 THR A C 1
ATOM 691 O O . THR A 1 87 ? 16.410 9.121 6.768 1.00 77.25 87 THR A O 1
ATOM 694 N N . LYS A 1 88 ? 16.304 6.978 7.401 1.00 66.25 88 LYS A N 1
ATOM 695 C CA . LYS A 1 88 ? 17.093 7.170 8.637 1.00 66.25 88 LYS A CA 1
ATOM 696 C C . LYS A 1 88 ? 18.613 7.049 8.426 1.00 66.25 88 LYS A C 1
ATOM 698 O O . LYS A 1 88 ? 19.360 7.474 9.304 1.00 66.25 88 LYS A O 1
ATOM 703 N N . SER A 1 89 ? 19.072 6.444 7.329 1.00 61.28 89 SER A N 1
ATOM 704 C CA . SER A 1 89 ? 20.495 6.245 7.025 1.00 61.28 89 SER A CA 1
ATOM 705 C C . SER A 1 89 ? 21.107 7.510 6.405 1.00 61.28 89 SER A C 1
ATOM 707 O O . SER A 1 89 ? 20.492 8.135 5.557 1.00 61.28 89 SER A O 1
ATOM 709 N N . LYS A 1 90 ? 22.310 7.890 6.864 1.00 53.31 90 LYS A N 1
ATOM 710 C CA . LYS A 1 90 ? 23.056 9.113 6.484 1.00 53.31 90 LYS A CA 1
ATOM 711 C C . LYS A 1 90 ? 24.077 8.910 5.348 1.00 53.31 90 LYS A C 1
ATOM 713 O O . LYS A 1 90 ? 24.864 9.812 5.071 1.00 53.31 90 LYS A O 1
ATOM 718 N N . ASN A 1 91 ? 24.148 7.723 4.747 1.00 53.78 91 ASN A N 1
ATOM 719 C CA . ASN A 1 91 ? 25.161 7.439 3.728 1.00 53.78 91 ASN A CA 1
ATOM 720 C C . ASN A 1 91 ? 24.674 7.898 2.351 1.00 53.78 91 ASN A C 1
ATOM 722 O O . ASN A 1 91 ? 23.517 7.689 2.009 1.00 53.78 91 ASN A O 1
ATOM 726 N N . SER A 1 92 ? 25.583 8.446 1.541 1.00 47.62 92 SER A N 1
ATOM 727 C CA . SER A 1 92 ? 25.389 9.041 0.203 1.00 47.62 92 SER A CA 1
ATOM 728 C C . SER A 1 92 ? 24.781 8.130 -0.886 1.00 47.62 92 SER A C 1
ATOM 730 O O . SER A 1 92 ? 24.764 8.495 -2.058 1.00 47.62 92 SER A O 1
ATOM 732 N N . GLN A 1 93 ? 24.233 6.970 -0.518 1.00 53.38 93 GLN A N 1
ATOM 733 C CA . GLN A 1 93 ? 23.381 6.123 -1.361 1.00 53.38 93 GLN A CA 1
ATOM 734 C C . GLN A 1 93 ? 21.931 6.657 -1.468 1.00 53.38 93 GLN A C 1
ATOM 736 O O . GLN A 1 93 ? 21.085 6.036 -2.106 1.00 53.38 93 GLN A O 1
ATOM 741 N N . GLU A 1 94 ? 21.641 7.838 -0.903 1.00 55.38 94 GLU A N 1
ATOM 742 C CA . GLU A 1 94 ? 20.338 8.537 -0.918 1.00 55.38 94 GLU A CA 1
ATOM 743 C C . GLU A 1 94 ? 19.783 8.885 -2.321 1.00 55.38 94 GLU A C 1
ATOM 745 O O . GLU A 1 94 ? 18.677 9.415 -2.434 1.00 55.38 94 GLU A O 1
ATOM 750 N N . ALA A 1 95 ? 20.495 8.548 -3.402 1.00 58.19 95 ALA A N 1
ATOM 751 C CA . ALA A 1 95 ? 19.974 8.615 -4.768 1.00 58.19 95 ALA A CA 1
ATOM 752 C C . ALA A 1 95 ? 18.956 7.501 -5.093 1.00 58.19 95 ALA A C 1
ATOM 754 O O . ALA A 1 95 ? 18.303 7.554 -6.136 1.00 58.19 95 ALA A O 1
ATOM 755 N N . HIS A 1 96 ? 18.806 6.483 -4.237 1.00 75.12 96 HIS A N 1
ATOM 756 C CA . HIS A 1 96 ? 17.818 5.431 -4.457 1.00 75.12 96 HIS A CA 1
ATOM 757 C C . HIS A 1 96 ? 16.406 5.886 -4.084 1.00 75.12 96 HIS A C 1
ATOM 759 O O . HIS A 1 96 ? 16.161 6.503 -3.045 1.00 75.12 96 HIS A O 1
ATOM 765 N N . GLU A 1 97 ? 15.454 5.541 -4.942 1.00 90.31 97 GLU A N 1
ATOM 766 C CA . GLU A 1 97 ? 14.037 5.780 -4.715 1.00 90.31 97 GLU A CA 1
ATOM 767 C C . GLU A 1 97 ? 13.398 4.599 -3.975 1.00 90.31 97 GLU A C 1
ATOM 769 O O . GLU A 1 97 ? 13.908 3.473 -3.997 1.00 90.31 97 GLU A O 1
ATOM 774 N N . ALA A 1 98 ? 12.272 4.849 -3.313 1.00 96.44 98 ALA A N 1
ATOM 775 C CA . ALA A 1 98 ? 11.419 3.803 -2.777 1.00 96.44 98 ALA A CA 1
ATOM 776 C C . ALA A 1 98 ? 10.870 2.892 -3.886 1.00 96.44 98 ALA A C 1
ATOM 778 O O . ALA A 1 98 ? 10.790 3.269 -5.059 1.00 96.44 98 ALA A O 1
ATOM 779 N N . ILE A 1 99 ? 10.413 1.701 -3.496 1.00 98.19 99 ILE A N 1
ATOM 780 C CA . ILE A 1 99 ? 9.706 0.775 -4.380 1.00 98.19 99 ILE A CA 1
ATOM 781 C C . ILE A 1 99 ? 8.293 1.310 -4.620 1.00 98.19 99 ILE A C 1
ATOM 783 O O . ILE A 1 99 ? 7.460 1.356 -3.709 1.00 98.19 99 ILE A O 1
ATOM 787 N N . ARG A 1 100 ? 8.017 1.699 -5.864 1.00 98.19 100 ARG A N 1
ATOM 788 C CA . ARG A 1 100 ? 6.747 2.285 -6.306 1.00 98.19 100 ARG A CA 1
ATOM 789 C C . ARG A 1 100 ? 6.447 1.911 -7.759 1.00 98.19 100 ARG A C 1
ATOM 791 O O . ARG A 1 100 ? 7.363 1.503 -8.472 1.00 98.19 100 ARG A O 1
ATOM 798 N N . PRO A 1 101 ? 5.209 2.107 -8.244 1.00 98.31 101 PRO A N 1
ATOM 799 C CA . PRO A 1 101 ? 4.931 2.055 -9.670 1.00 98.31 101 PRO A CA 1
ATOM 800 C C . PRO A 1 101 ? 5.721 3.121 -10.438 1.00 98.31 101 PRO A C 1
ATOM 802 O O . PRO A 1 101 ? 5.877 4.252 -9.966 1.00 98.31 101 PRO A O 1
ATOM 805 N N . THR A 1 102 ? 6.163 2.792 -11.648 1.00 97.38 102 THR A N 1
ATOM 806 C CA . THR A 1 102 ? 6.763 3.761 -12.584 1.00 97.38 102 THR A CA 1
ATOM 807 C C . THR A 1 102 ? 5.729 4.775 -13.080 1.00 97.38 102 THR A C 1
ATOM 809 O O . THR A 1 102 ? 6.031 5.963 -13.198 1.00 97.38 102 THR A O 1
ATOM 812 N N . ASN A 1 103 ? 4.489 4.321 -13.296 1.00 96.12 103 ASN A N 1
ATOM 813 C CA . ASN A 1 103 ? 3.340 5.137 -13.678 1.00 96.12 103 ASN A CA 1
ATOM 814 C C . ASN A 1 103 ? 2.097 4.762 -12.837 1.00 96.12 103 ASN A C 1
ATOM 816 O O . ASN A 1 103 ? 1.555 3.672 -13.035 1.00 96.12 103 ASN A O 1
ATOM 820 N N . PRO A 1 104 ? 1.606 5.638 -11.938 1.00 95.62 104 PRO A N 1
ATOM 821 C CA . PRO A 1 104 ? 0.434 5.351 -11.108 1.00 95.62 104 PRO A CA 1
ATOM 822 C C . PRO A 1 104 ? -0.883 5.259 -11.897 1.00 95.62 104 PRO A C 1
ATOM 824 O O . PRO A 1 104 ? -1.823 4.630 -11.415 1.00 95.62 104 PRO A O 1
ATOM 827 N N . SER A 1 105 ? -0.961 5.805 -13.115 1.00 95.62 105 SER A N 1
ATOM 828 C CA . SER A 1 105 ? -2.154 5.683 -13.967 1.00 95.62 105 SER A CA 1
ATOM 829 C C . SER A 1 105 ? -2.353 4.272 -14.530 1.00 95.62 105 SER A C 1
ATOM 831 O O . SER A 1 105 ? -3.469 3.931 -14.919 1.00 95.62 105 SER A O 1
ATOM 833 N N . ARG A 1 106 ? -1.312 3.422 -14.538 1.00 95.75 106 ARG A N 1
ATOM 834 C CA . ARG A 1 106 ? -1.468 1.979 -14.779 1.00 95.75 106 ARG A CA 1
ATOM 835 C C . ARG A 1 106 ? -2.023 1.341 -13.509 1.00 95.75 106 ARG A C 1
ATOM 837 O O . ARG A 1 106 ? -1.289 0.861 -12.658 1.00 95.75 106 ARG A O 1
ATOM 844 N N . THR A 1 107 ? -3.335 1.400 -13.332 1.00 97.12 107 THR A N 1
ATOM 845 C CA . THR A 1 107 ? -3.970 0.848 -12.131 1.00 97.12 107 THR A CA 1
ATOM 846 C C . THR A 1 107 ? -3.851 -0.676 -12.113 1.00 97.12 107 THR A C 1
ATOM 848 O O . THR A 1 107 ? -3.795 -1.294 -13.181 1.00 97.12 107 THR A O 1
ATOM 851 N N . PRO A 1 108 ? -3.901 -1.322 -10.937 1.00 96.69 108 PRO A N 1
ATOM 852 C CA . PRO A 1 108 ? -3.939 -2.775 -10.872 1.00 96.69 108 PRO A CA 1
ATOM 853 C C . PRO A 1 108 ? -5.074 -3.361 -11.714 1.00 96.69 108 PRO A C 1
ATOM 855 O O . PRO A 1 108 ? -4.859 -4.313 -12.455 1.00 96.69 108 PRO A O 1
ATOM 858 N N . GLN A 1 109 ? -6.252 -2.733 -11.702 1.00 95.88 109 GLN A N 1
ATOM 859 C CA . GLN A 1 109 ? -7.386 -3.149 -12.529 1.00 95.88 109 GLN A CA 1
ATOM 860 C C . GLN A 1 109 ? -7.046 -3.180 -14.029 1.00 95.88 109 GLN A C 1
ATOM 862 O O . GLN A 1 109 ? -7.454 -4.107 -14.721 1.00 95.88 109 GLN A O 1
ATOM 867 N N . SER A 1 110 ? -6.273 -2.208 -14.530 1.00 95.50 110 SER A N 1
ATOM 868 C CA . SER A 1 110 ? -5.876 -2.142 -15.947 1.00 95.50 110 SER A CA 1
ATOM 869 C C . SER A 1 110 ? -4.903 -3.247 -16.385 1.00 95.50 110 SER A C 1
ATOM 871 O O . SER A 1 110 ? -4.756 -3.492 -17.582 1.00 95.50 110 SER A O 1
ATOM 873 N N . LEU A 1 111 ? -4.249 -3.914 -15.428 1.00 95.12 111 LEU A N 1
ATOM 874 C CA . LEU A 1 111 ? -3.287 -4.995 -15.664 1.00 95.12 111 LEU A CA 1
ATOM 875 C C . LEU A 1 111 ? -3.879 -6.392 -15.446 1.00 95.12 111 LEU A C 1
ATOM 877 O O . LEU A 1 111 ? -3.195 -7.392 -15.675 1.00 95.12 111 LEU A O 1
ATOM 881 N N . LEU A 1 112 ? -5.144 -6.489 -15.022 1.00 94.44 112 LEU A N 1
ATOM 882 C CA . LEU A 1 112 ? -5.799 -7.780 -14.837 1.00 94.44 112 LEU A CA 1
ATOM 883 C C . LEU A 1 112 ? -5.811 -8.580 -16.140 1.00 94.44 112 LEU A C 1
ATOM 885 O O . LEU A 1 112 ? -6.179 -8.074 -17.196 1.00 94.44 112 LEU A O 1
ATOM 889 N N . GLY A 1 113 ? -5.386 -9.839 -16.045 1.00 93.12 113 GLY A N 1
ATOM 890 C CA . GLY A 1 113 ? -5.261 -10.738 -17.193 1.00 93.12 113 GLY A CA 1
ATOM 891 C C . GLY A 1 113 ? -4.058 -10.457 -18.101 1.00 93.12 113 GLY A C 1
ATOM 892 O O . GLY A 1 113 ? -3.784 -11.277 -18.967 1.00 93.12 113 GLY A O 1
ATOM 893 N N . LYS A 1 114 ? -3.319 -9.354 -17.898 1.00 93.81 114 LYS A N 1
ATOM 894 C CA . LYS A 1 114 ? -2.126 -9.009 -18.691 1.00 93.81 114 LYS A CA 1
ATOM 895 C C . LYS A 1 114 ? -0.817 -9.508 -18.080 1.00 93.81 114 LYS A C 1
ATOM 897 O O . LYS A 1 114 ? 0.168 -9.655 -18.790 1.00 93.81 114 LYS A O 1
ATOM 902 N N . ILE A 1 115 ? -0.792 -9.749 -16.769 1.00 94.75 115 ILE A N 1
ATOM 903 C CA . ILE A 1 115 ? 0.389 -10.238 -16.042 1.00 94.75 115 ILE A CA 1
ATOM 904 C C . ILE A 1 115 ? 0.034 -11.432 -15.149 1.00 94.75 115 ILE A C 1
ATOM 906 O O . ILE A 1 115 ? -1.137 -11.656 -14.832 1.00 94.75 115 ILE A O 1
ATOM 910 N N . ASP A 1 116 ? 1.047 -12.197 -14.729 1.00 95.12 116 ASP A N 1
ATOM 911 C CA . ASP A 1 116 ? 0.869 -13.376 -13.873 1.00 95.12 116 ASP A CA 1
ATOM 912 C C . ASP A 1 116 ? 0.094 -13.029 -12.582 1.00 95.12 116 ASP A C 1
ATOM 914 O O . ASP A 1 116 ? 0.367 -11.997 -11.959 1.00 95.12 116 ASP A O 1
ATOM 918 N N . PRO A 1 117 ? -0.831 -13.885 -12.104 1.00 97.50 117 PRO A N 1
ATOM 919 C CA . PRO A 1 117 ? -1.635 -13.596 -10.917 1.00 97.50 117 PRO A CA 1
ATOM 920 C C . PRO A 1 117 ? -0.832 -13.282 -9.645 1.00 97.50 117 PRO A C 1
ATOM 922 O O . PRO A 1 117 ? -1.289 -12.498 -8.805 1.00 97.50 117 PRO A O 1
ATOM 925 N N . LYS A 1 118 ? 0.362 -13.865 -9.458 1.00 97.94 118 LYS A N 1
ATOM 926 C CA . LYS A 1 118 ? 1.206 -13.549 -8.297 1.00 97.94 118 LYS A CA 1
ATOM 927 C C . LYS A 1 118 ? 1.885 -12.195 -8.460 1.00 97.94 118 LYS A C 1
ATOM 929 O O . LYS A 1 118 ? 1.945 -11.446 -7.481 1.00 97.94 118 LYS A O 1
ATOM 934 N N . GLN A 1 119 ? 2.347 -11.873 -9.670 1.00 97.62 119 GLN A N 1
ATOM 935 C CA . GLN A 1 119 ? 2.873 -10.547 -10.017 1.00 97.62 119 GLN A CA 1
ATOM 936 C C . GLN A 1 119 ? 1.800 -9.473 -9.858 1.00 97.62 119 GLN A C 1
ATOM 938 O O . GLN A 1 119 ? 2.070 -8.442 -9.251 1.00 97.62 119 GLN A O 1
ATOM 943 N N . GLN A 1 120 ? 0.575 -9.753 -10.299 1.00 97.94 120 GLN A N 1
ATOM 944 C CA . GLN A 1 120 ? -0.581 -8.881 -10.137 1.00 97.94 120 GLN A CA 1
ATOM 945 C C . GLN A 1 120 ? -0.822 -8.539 -8.667 1.00 97.94 120 GLN A C 1
ATOM 947 O O . GLN A 1 120 ? -0.904 -7.368 -8.316 1.00 97.94 120 GLN A O 1
ATOM 952 N N . LYS A 1 121 ? -0.864 -9.540 -7.777 1.00 98.12 121 LYS A N 1
ATOM 953 C CA . LYS A 1 121 ? -1.020 -9.307 -6.329 1.00 98.12 121 LYS A CA 1
ATOM 954 C C . LYS A 1 121 ? 0.099 -8.436 -5.751 1.00 98.12 121 LYS A C 1
ATOM 956 O O . LYS A 1 121 ? -0.174 -7.540 -4.951 1.00 98.12 121 LYS A O 1
ATOM 961 N N . LEU A 1 122 ? 1.350 -8.688 -6.146 1.00 98.62 122 LEU A N 1
ATOM 962 C CA . LEU A 1 122 ? 2.494 -7.911 -5.668 1.00 98.62 122 LEU A CA 1
ATOM 963 C C . LEU A 1 122 ? 2.468 -6.471 -6.202 1.00 98.62 122 LEU A C 1
ATOM 965 O O . LEU A 1 122 ? 2.704 -5.535 -5.441 1.00 98.62 122 LEU A O 1
ATOM 969 N N . TYR A 1 123 ? 2.124 -6.290 -7.477 1.00 98.56 123 TYR A N 1
ATOM 970 C CA . TYR A 1 123 ? 1.958 -4.979 -8.090 1.00 98.56 123 TYR A CA 1
ATOM 971 C C . TYR A 1 123 ? 0.835 -4.186 -7.418 1.00 98.56 123 TYR A C 1
ATOM 973 O O . TYR A 1 123 ? 1.069 -3.045 -7.029 1.00 98.56 123 TYR A O 1
ATOM 981 N N . SER A 1 124 ? -0.338 -4.794 -7.189 1.00 98.19 124 SER A N 1
ATOM 982 C CA . SER A 1 124 ? -1.438 -4.165 -6.446 1.00 98.19 124 SER A CA 1
ATOM 983 C C . SER A 1 124 ? -0.982 -3.669 -5.083 1.00 98.19 124 SER A C 1
ATOM 985 O O . SER A 1 124 ? -1.262 -2.534 -4.718 1.00 98.19 124 SER A O 1
ATOM 987 N N . LEU A 1 125 ? -0.223 -4.487 -4.348 1.00 98.06 125 LEU A N 1
ATOM 988 C CA . LEU A 1 125 ? 0.304 -4.110 -3.041 1.00 98.06 125 LEU A CA 1
ATOM 989 C C . LEU A 1 125 ? 1.226 -2.882 -3.130 1.00 98.06 125 LEU A C 1
ATOM 991 O O . LEU A 1 125 ? 1.066 -1.947 -2.344 1.00 98.06 125 LEU A O 1
ATOM 995 N N . ILE A 1 126 ? 2.172 -2.876 -4.077 1.00 98.56 126 ILE A N 1
ATOM 996 C CA . ILE A 1 126 ? 3.107 -1.760 -4.305 1.00 98.56 126 ILE A CA 1
ATOM 997 C C . ILE A 1 126 ? 2.352 -0.491 -4.720 1.00 98.56 126 ILE A C 1
ATOM 999 O O . ILE A 1 126 ? 2.612 0.590 -4.188 1.00 98.56 126 ILE A O 1
ATOM 1003 N N . TRP A 1 127 ? 1.394 -0.631 -5.635 1.00 98.56 127 TRP A N 1
ATOM 1004 C CA . TRP A 1 127 ? 0.570 0.460 -6.138 1.00 98.56 127 TRP A CA 1
ATOM 1005 C C . TRP A 1 127 ? -0.287 1.078 -5.034 1.00 98.56 127 TRP A C 1
ATOM 1007 O O . TRP A 1 127 ? -0.216 2.286 -4.814 1.00 98.56 127 TRP A O 1
ATOM 1017 N N . GLU A 1 128 ? -1.016 0.253 -4.276 1.00 97.38 128 GLU A N 1
ATOM 1018 C CA . GLU A 1 128 ? -1.833 0.704 -3.147 1.00 97.38 128 GLU A CA 1
ATOM 1019 C C . GLU A 1 128 ? -0.981 1.491 -2.151 1.00 97.38 128 GLU A C 1
ATOM 1021 O O . GLU A 1 128 ? -1.385 2.569 -1.728 1.00 97.38 128 GLU A O 1
ATOM 1026 N N . ARG A 1 129 ? 0.227 1.010 -1.817 1.00 97.62 129 ARG A N 1
ATOM 1027 C CA . ARG A 1 129 ? 1.104 1.706 -0.867 1.00 97.62 129 ARG A CA 1
ATOM 1028 C C . ARG A 1 129 ? 1.588 3.060 -1.382 1.00 97.62 129 ARG A C 1
ATOM 1030 O O . ARG A 1 129 ? 1.641 4.006 -0.595 1.00 97.62 129 ARG A O 1
ATOM 1037 N N . MET A 1 130 ? 1.947 3.154 -2.664 1.00 97.38 130 MET A N 1
ATOM 1038 C CA . MET A 1 130 ? 2.378 4.417 -3.273 1.00 97.38 130 MET A CA 1
ATOM 1039 C C . MET A 1 130 ? 1.263 5.463 -3.215 1.00 97.38 130 MET A C 1
ATOM 1041 O O . MET A 1 130 ? 1.513 6.603 -2.832 1.00 97.38 130 MET A O 1
ATOM 1045 N N . ILE A 1 131 ? 0.029 5.084 -3.553 1.00 98.06 131 ILE A N 1
ATOM 1046 C CA . ILE A 1 131 ? -1.101 6.015 -3.497 1.00 98.06 131 ILE A CA 1
ATOM 1047 C C . ILE A 1 131 ? -1.456 6.336 -2.038 1.00 98.06 131 ILE A C 1
ATOM 1049 O O . ILE A 1 131 ? -1.552 7.510 -1.685 1.00 98.06 131 ILE A O 1
ATOM 1053 N N . GLU A 1 132 ? -1.544 5.324 -1.162 1.00 96.56 132 GLU A N 1
ATOM 1054 C CA . GLU A 1 132 ? -1.857 5.471 0.271 1.00 96.56 132 GLU A CA 1
ATOM 1055 C C . GLU A 1 132 ? -0.957 6.519 0.943 1.00 96.56 132 GLU A C 1
ATOM 1057 O O . GLU A 1 132 ? -1.446 7.343 1.715 1.00 96.56 132 GLU A O 1
ATOM 1062 N N . CYS A 1 133 ? 0.346 6.525 0.638 1.00 96.69 133 CYS A N 1
ATOM 1063 C CA . CYS A 1 133 ? 1.304 7.422 1.285 1.00 96.69 133 CYS A CA 1
ATOM 1064 C C . CYS A 1 133 ? 1.088 8.912 0.956 1.00 96.69 133 CYS A C 1
ATOM 1066 O O . CYS A 1 133 ? 1.526 9.770 1.719 1.00 96.69 133 CYS A O 1
ATOM 1068 N N . GLN A 1 134 ? 0.384 9.227 -0.138 1.00 97.81 134 GLN A N 1
ATOM 1069 C CA . GLN A 1 134 ? 0.055 10.596 -0.552 1.00 97.81 134 GLN A CA 1
ATOM 1070 C C . GLN A 1 134 ? -1.414 10.978 -0.296 1.00 97.81 134 GLN A C 1
ATOM 1072 O O . GLN A 1 134 ? -1.811 12.081 -0.660 1.00 97.81 134 GLN A O 1
ATOM 1077 N N . MET A 1 135 ? -2.219 10.121 0.346 1.00 97.75 135 MET A N 1
ATOM 1078 C CA . MET A 1 135 ? -3.627 10.400 0.690 1.00 97.75 135 MET A CA 1
ATOM 1079 C C . MET A 1 135 ? -3.791 10.961 2.109 1.00 97.75 135 MET A C 1
ATOM 1081 O O . MET A 1 135 ? -2.846 10.985 2.896 1.00 97.75 135 MET A O 1
ATOM 1085 N N . THR A 1 136 ? -4.985 11.424 2.480 1.00 97.06 136 THR A N 1
ATOM 1086 C CA . THR A 1 136 ? -5.318 11.783 3.869 1.00 97.06 136 THR A CA 1
ATOM 1087 C C . THR A 1 136 ? -5.359 10.552 4.781 1.00 97.06 136 THR A C 1
ATOM 1089 O O . THR A 1 136 ? -5.495 9.411 4.339 1.00 97.06 136 THR A O 1
ATOM 1092 N N . ASN A 1 137 ? -5.179 10.778 6.082 1.00 95.38 137 ASN A N 1
ATOM 1093 C CA . ASN A 1 137 ? -5.235 9.711 7.078 1.00 95.38 137 ASN A CA 1
ATOM 1094 C C . ASN A 1 137 ? -6.672 9.213 7.265 1.00 95.38 137 ASN A C 1
ATOM 1096 O O . ASN A 1 137 ? -7.624 9.959 7.062 1.00 95.38 137 ASN A O 1
ATOM 1100 N N . GLU A 1 138 ? -6.812 7.970 7.717 1.00 95.00 138 GLU A N 1
ATOM 1101 C CA . GLU A 1 138 ? -8.093 7.479 8.223 1.00 95.00 138 GLU A CA 1
ATOM 1102 C C . GLU A 1 138 ? -8.395 8.100 9.591 1.00 95.00 138 GLU A C 1
ATOM 1104 O O . GLU A 1 138 ? -7.551 8.050 10.504 1.00 95.00 138 GLU A O 1
ATOM 1109 N N . GLU A 1 139 ? -9.624 8.582 9.750 1.00 94.50 139 GLU A N 1
ATOM 1110 C CA . GLU A 1 139 ? -10.182 9.058 11.012 1.00 94.50 139 GLU A CA 1
ATOM 1111 C C . GLU A 1 139 ? -11.246 8.078 11.506 1.00 94.50 139 GLU A C 1
ATOM 1113 O O . GLU A 1 139 ? -12.076 7.571 10.745 1.00 94.50 139 GLU A O 1
ATOM 1118 N N . ARG A 1 140 ? -11.191 7.784 12.803 1.00 93.50 140 ARG A N 1
ATOM 1119 C CA . ARG A 1 140 ? -12.107 6.868 13.475 1.00 93.50 140 ARG A CA 1
ATOM 1120 C C . ARG A 1 140 ? -12.668 7.543 14.707 1.00 93.50 140 ARG A C 1
ATOM 1122 O O . ARG A 1 140 ? -11.939 8.250 15.400 1.00 93.50 140 ARG A O 1
ATOM 1129 N N . MET A 1 141 ? -13.920 7.235 15.005 1.00 92.50 141 MET A N 1
ATOM 1130 C CA . MET A 1 141 ? -14.510 7.486 16.306 1.00 92.50 141 MET A CA 1
ATOM 1131 C C . MET A 1 141 ? -14.366 6.228 17.153 1.00 92.50 141 MET A C 1
ATOM 1133 O O . MET A 1 141 ? -14.618 5.119 16.677 1.00 92.50 141 MET A O 1
ATOM 1137 N N . ARG A 1 142 ? -13.959 6.407 18.407 1.00 92.69 142 ARG A N 1
ATOM 1138 C CA . ARG A 1 142 ? -14.006 5.371 19.434 1.00 92.69 142 ARG A CA 1
ATOM 1139 C C . ARG A 1 142 ? -14.816 5.919 20.596 1.00 92.69 142 ARG A C 1
ATOM 1141 O O . ARG A 1 142 ? -14.435 6.931 21.171 1.00 92.69 142 ARG A O 1
ATOM 1148 N N . VAL A 1 143 ? -15.878 5.212 20.950 1.00 90.50 143 VAL A N 1
ATOM 1149 C CA . VAL A 1 143 ? -16.621 5.429 22.190 1.00 90.50 143 VAL A CA 1
ATOM 1150 C C . VAL A 1 143 ? -16.210 4.334 23.159 1.00 90.50 143 VAL A C 1
ATOM 1152 O O . VAL A 1 143 ? -16.205 3.158 22.796 1.00 90.50 143 VAL A O 1
ATOM 1155 N N . ILE A 1 144 ? -15.814 4.730 24.362 1.00 90.25 144 ILE A N 1
ATOM 1156 C CA . ILE A 1 144 ? -15.520 3.831 25.477 1.00 90.25 144 ILE A CA 1
ATOM 1157 C C . ILE A 1 144 ? -16.665 4.003 26.461 1.00 90.25 144 ILE A C 1
ATOM 1159 O O . ILE A 1 144 ? -17.059 5.134 26.740 1.00 90.25 144 ILE A O 1
ATOM 1163 N N . PHE A 1 145 ? -17.194 2.897 26.956 1.00 88.31 145 PHE A N 1
ATOM 1164 C CA . PHE A 1 145 ? -18.224 2.905 27.980 1.00 88.31 145 PHE A CA 1
ATOM 1165 C C . PHE A 1 145 ? -17.778 2.055 29.156 1.00 88.31 145 PHE A C 1
ATOM 1167 O O . PHE A 1 145 ? -17.043 1.074 29.005 1.00 88.31 145 PHE A O 1
ATOM 1174 N N . GLU A 1 146 ? -18.244 2.470 30.321 1.00 90.06 146 GLU A N 1
ATOM 1175 C CA . GLU A 1 146 ? -18.024 1.809 31.589 1.00 90.06 146 GLU A CA 1
ATOM 1176 C C . GLU A 1 146 ? -19.386 1.545 32.220 1.00 90.06 146 GLU A C 1
ATOM 1178 O O . GLU A 1 146 ? -20.253 2.421 32.226 1.00 90.06 146 GLU A O 1
ATOM 1183 N N . ALA A 1 147 ? -19.578 0.331 32.717 1.00 87.88 147 ALA A N 1
ATOM 1184 C CA . ALA A 1 147 ? -20.747 -0.044 33.487 1.00 87.88 147 ALA A CA 1
ATOM 1185 C C . ALA A 1 147 ? -20.295 -0.590 34.838 1.00 87.88 147 ALA A C 1
ATOM 1187 O O . ALA A 1 147 ? -19.335 -1.357 34.916 1.00 87.88 147 ALA A O 1
ATOM 1188 N N . THR A 1 148 ? -21.010 -0.209 35.891 1.00 90.31 148 THR A N 1
ATOM 1189 C CA . THR A 1 148 ? -20.757 -0.677 37.254 1.00 90.31 148 THR A CA 1
ATOM 1190 C C . THR A 1 148 ? -21.980 -1.426 37.761 1.00 90.31 148 THR A C 1
ATOM 1192 O O . THR A 1 148 ? -23.109 -0.970 37.569 1.00 90.31 148 THR A O 1
ATOM 1195 N N . ASN A 1 149 ? -21.777 -2.576 38.402 1.00 88.69 149 ASN A N 1
ATOM 1196 C CA . ASN A 1 149 ? -22.867 -3.305 39.054 1.00 88.69 149 ASN A CA 1
ATOM 1197 C C . ASN A 1 149 ? -23.027 -2.885 40.532 1.00 88.69 149 ASN A C 1
ATOM 1199 O O . ASN A 1 149 ? -22.268 -2.077 41.065 1.00 88.69 149 ASN A O 1
ATOM 1203 N N . SER A 1 150 ? -24.013 -3.460 41.226 1.00 88.25 150 SER A N 1
ATOM 1204 C CA . SER A 1 150 ? -24.244 -3.211 42.659 1.00 88.25 150 SER A CA 1
ATOM 1205 C C . SER A 1 150 ? -23.077 -3.622 43.562 1.00 88.25 150 SER A C 1
ATOM 1207 O O . SER A 1 150 ? -22.962 -3.109 44.671 1.00 88.25 150 SER A O 1
ATOM 1209 N N . ASN A 1 151 ? -22.221 -4.533 43.095 1.00 90.38 151 ASN A N 1
ATOM 1210 C CA . ASN A 1 151 ? -21.049 -5.022 43.819 1.00 90.38 151 ASN A CA 1
ATOM 1211 C C . ASN A 1 151 ? -19.797 -4.169 43.557 1.00 90.38 151 ASN A C 1
ATOM 1213 O O . ASN A 1 151 ? -18.727 -4.513 44.044 1.00 90.38 151 ASN A O 1
ATOM 1217 N N . GLN A 1 152 ? -19.932 -3.058 42.821 1.00 88.06 152 GLN A N 1
ATOM 1218 C CA . GLN A 1 152 ? -18.837 -2.177 42.398 1.00 88.06 152 GLN A CA 1
ATOM 1219 C C . GLN A 1 152 ? -17.845 -2.811 41.406 1.00 88.06 152 GLN A C 1
ATOM 1221 O O . GLN A 1 152 ? -16.768 -2.259 41.181 1.00 88.06 152 GLN A O 1
ATOM 1226 N N . ASP A 1 153 ? -18.208 -3.921 40.757 1.00 89.25 153 ASP A N 1
ATOM 1227 C CA . ASP A 1 153 ? -17.422 -4.463 39.648 1.00 89.25 153 ASP A CA 1
ATOM 1228 C C . ASP A 1 153 ? -17.526 -3.535 38.434 1.00 89.25 153 ASP A C 1
ATOM 1230 O O . ASP A 1 153 ? -18.614 -3.050 38.105 1.00 89.25 153 ASP A O 1
ATOM 1234 N N . VAL A 1 154 ? -16.403 -3.326 37.745 1.00 89.50 154 VAL A N 1
ATOM 1235 C CA . VAL A 1 154 ? -16.304 -2.436 36.583 1.00 89.50 154 VAL A CA 1
ATOM 1236 C C . VAL A 1 154 ? -16.183 -3.245 35.296 1.00 89.50 154 VAL A C 1
ATOM 1238 O O . VAL A 1 154 ? -15.281 -4.067 35.136 1.00 89.50 154 VAL A O 1
ATOM 1241 N N . PHE A 1 155 ? -17.066 -2.956 34.346 1.00 88.38 155 PHE A N 1
ATOM 1242 C CA . PHE A 1 155 ? -17.073 -3.537 33.011 1.00 88.38 155 PHE A CA 1
ATOM 1243 C C . PHE A 1 155 ? -16.763 -2.452 31.990 1.00 88.38 155 PHE A C 1
ATOM 1245 O O . PHE A 1 155 ? -17.481 -1.459 31.894 1.00 88.38 155 PHE A O 1
ATOM 1252 N N . THR A 1 156 ? -15.715 -2.651 31.195 1.00 90.88 156 THR A N 1
ATOM 1253 C CA . THR A 1 156 ? -15.335 -1.713 30.136 1.00 90.88 156 THR A CA 1
ATOM 1254 C C . THR A 1 156 ? -15.606 -2.319 28.770 1.00 90.88 156 THR A C 1
ATOM 1256 O O . THR A 1 156 ? -15.232 -3.459 28.491 1.00 90.88 156 THR A O 1
ATOM 1259 N N . GLY A 1 157 ? -16.195 -1.527 27.882 1.00 88.62 157 GLY A N 1
ATOM 1260 C CA . GLY A 1 157 ? -16.339 -1.869 26.476 1.00 88.62 157 GLY A CA 1
ATOM 1261 C C . GLY A 1 157 ? -15.974 -0.700 25.573 1.00 88.62 157 GLY A C 1
ATOM 1262 O O . GLY A 1 157 ? -15.786 0.436 26.010 1.00 88.62 157 GLY A O 1
ATOM 1263 N N . SER A 1 158 ? -15.828 -0.983 24.280 1.00 90.62 158 SER A N 1
ATOM 1264 C CA . SER A 1 158 ? -15.626 0.075 23.295 1.00 90.62 158 SER A CA 1
ATOM 1265 C C . SER A 1 158 ? -16.263 -0.267 21.961 1.00 90.62 158 SER A C 1
ATOM 1267 O O . SER A 1 158 ? -16.195 -1.410 21.514 1.00 90.62 158 SER A O 1
ATOM 1269 N N . ILE A 1 159 ? -16.816 0.751 21.309 1.00 91.06 159 ILE A N 1
ATOM 1270 C CA . ILE A 1 159 ? -17.327 0.692 19.941 1.00 91.06 159 ILE A CA 1
ATOM 1271 C C . ILE A 1 159 ? -16.464 1.616 19.084 1.00 91.06 159 ILE A C 1
ATOM 1273 O O . ILE A 1 159 ? -16.146 2.740 19.479 1.00 91.06 159 ILE A O 1
ATOM 1277 N N . VAL A 1 160 ? -16.042 1.134 17.914 1.00 92.44 160 VAL A N 1
ATOM 1278 C CA . VAL A 1 160 ? -15.157 1.871 17.003 1.00 92.44 160 VAL A CA 1
ATOM 1279 C C . VAL A 1 160 ? -15.717 1.833 15.592 1.00 92.44 160 VAL A C 1
ATOM 1281 O O . VAL A 1 160 ? -16.001 0.758 15.071 1.00 92.44 160 VAL A O 1
ATOM 1284 N N . TRP A 1 161 ? -15.795 2.992 14.942 1.0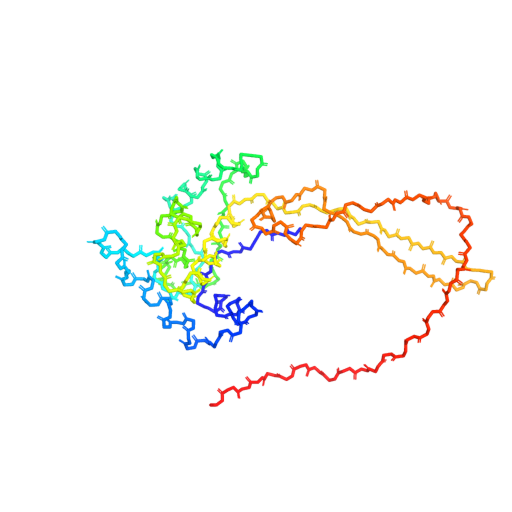0 94.00 161 TRP A N 1
ATOM 1285 C CA . TRP A 1 161 ? -16.166 3.097 13.532 1.00 94.00 161 TRP A CA 1
ATOM 1286 C C . TRP A 1 161 ? -15.342 4.151 12.797 1.00 94.00 161 TRP A C 1
ATOM 1288 O O . TRP A 1 161 ? -14.745 5.041 13.403 1.00 94.00 161 TRP A O 1
ATOM 1298 N N . THR A 1 162 ? -15.290 4.045 11.474 1.00 94.62 162 THR A N 1
ATOM 1299 C CA . THR A 1 162 ? -14.581 4.989 10.609 1.00 94.62 162 THR A CA 1
ATOM 1300 C C . THR A 1 162 ? -15.478 6.198 10.333 1.00 94.62 162 THR A C 1
ATOM 1302 O O . THR A 1 162 ? -16.589 6.048 9.831 1.00 94.62 162 THR A O 1
ATOM 1305 N N . THR A 1 163 ? -15.003 7.402 10.657 1.00 93.88 163 THR A N 1
ATOM 1306 C CA . THR A 1 163 ? -15.688 8.673 10.349 1.00 93.88 163 THR A CA 1
ATOM 1307 C C . THR A 1 163 ? -15.214 9.256 9.025 1.00 93.88 163 THR A C 1
ATOM 1309 O O . THR A 1 163 ? -16.005 9.837 8.289 1.00 93.88 163 THR A O 1
ATOM 1312 N N . ASN A 1 164 ? -13.937 9.052 8.693 1.00 94.00 164 ASN A N 1
ATOM 1313 C CA . ASN A 1 164 ? -13.357 9.406 7.407 1.00 94.00 164 ASN A CA 1
ATOM 1314 C C . ASN A 1 164 ? -12.447 8.264 6.927 1.00 94.00 164 ASN A C 1
ATOM 1316 O O . ASN A 1 164 ? -11.440 7.981 7.582 1.00 94.00 164 ASN A O 1
ATOM 1320 N N . PRO A 1 165 ? -12.753 7.608 5.792 1.00 94.06 165 PRO A N 1
ATOM 1321 C CA . PRO A 1 165 ? -11.924 6.524 5.270 1.00 94.06 165 PRO A CA 1
ATOM 1322 C C . PRO A 1 165 ? -10.483 6.937 4.961 1.00 94.06 165 PRO A C 1
ATOM 1324 O O . PRO A 1 165 ? -9.568 6.131 5.145 1.00 94.06 165 PRO A O 1
ATOM 1327 N N . GLY A 1 166 ? -10.269 8.169 4.485 1.00 95.19 166 GLY A N 1
ATOM 1328 C CA . GLY A 1 166 ? -8.971 8.617 3.985 1.00 95.19 166 GLY A CA 1
ATOM 1329 C C . GLY A 1 166 ? -8.347 7.591 3.036 1.00 95.19 166 GLY A C 1
ATOM 1330 O O . GLY A 1 166 ? -8.990 7.055 2.133 1.00 95.19 166 GLY A O 1
ATOM 1331 N N . CYS A 1 167 ? -7.095 7.236 3.303 1.00 93.81 167 CYS A N 1
ATOM 1332 C CA . CYS A 1 167 ? -6.352 6.247 2.534 1.00 93.81 167 CYS A CA 1
ATOM 1333 C C . CYS A 1 167 ? -6.946 4.817 2.543 1.00 93.81 167 CYS A C 1
ATOM 1335 O O . CYS A 1 167 ? -6.579 4.002 1.697 1.00 93.81 167 CYS A O 1
ATOM 1337 N N . LYS A 1 168 ? -7.885 4.486 3.449 1.00 92.88 168 LYS A N 1
ATOM 1338 C CA . LYS A 1 168 ? -8.570 3.176 3.465 1.00 92.88 168 LYS A CA 1
ATOM 1339 C C . LYS A 1 168 ? -9.586 2.989 2.356 1.00 92.88 168 LYS A C 1
A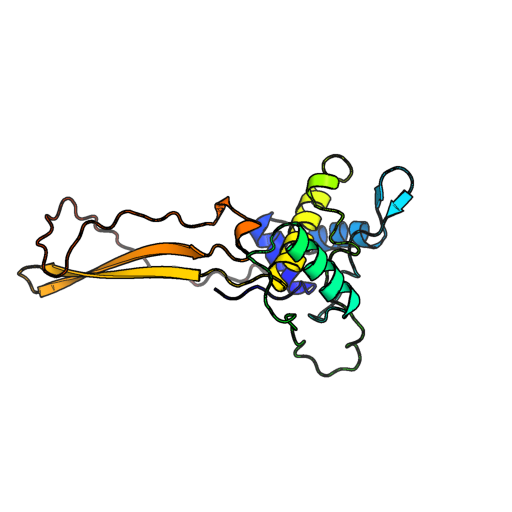TOM 1341 O O . LYS A 1 168 ? -10.021 1.860 2.160 1.00 92.88 168 LYS A O 1
ATOM 1346 N N . ILE A 1 169 ? -9.913 4.029 1.591 1.00 94.00 169 ILE A N 1
ATOM 1347 C CA . ILE A 1 169 ? -10.758 3.874 0.403 1.00 94.00 169 ILE A CA 1
ATOM 1348 C C . ILE A 1 169 ? -10.145 2.916 -0.636 1.00 94.00 169 ILE A C 1
ATOM 1350 O O . ILE A 1 169 ? -10.869 2.327 -1.428 1.00 94.00 169 ILE A O 1
ATOM 1354 N N . LEU A 1 170 ? -8.821 2.713 -0.603 1.00 91.94 170 LEU A N 1
ATOM 1355 C CA . LEU A 1 170 ? -8.125 1.739 -1.451 1.00 91.94 170 LEU A CA 1
ATOM 1356 C C . LEU A 1 170 ? -8.339 0.280 -1.004 1.00 91.94 170 LEU A C 1
ATOM 1358 O O . LEU A 1 170 ? -8.088 -0.635 -1.779 1.00 91.94 170 LEU A O 1
ATOM 1362 N N . THR A 1 171 ? -8.808 0.058 0.230 1.00 87.50 171 THR A N 1
ATOM 1363 C CA . THR A 1 171 ? -9.178 -1.258 0.783 1.00 87.50 171 THR A CA 1
ATOM 1364 C C . THR A 1 171 ? -10.526 -1.153 1.518 1.00 87.50 171 THR A C 1
ATOM 1366 O O . THR A 1 171 ? -10.547 -1.166 2.760 1.00 87.50 171 THR A O 1
ATOM 1369 N N . PRO A 1 172 ? -11.650 -0.973 0.792 1.00 84.19 172 PRO A N 1
ATOM 1370 C CA . PRO A 1 172 ? -12.962 -0.703 1.383 1.00 84.19 172 PRO A CA 1
ATOM 1371 C C . PRO A 1 172 ? -13.433 -1.767 2.377 1.00 84.19 172 PRO A C 1
ATOM 1373 O O . PRO A 1 172 ? -14.146 -1.454 3.327 1.00 84.19 172 PRO A O 1
ATOM 1376 N N . GLU A 1 173 ? -12.992 -3.015 2.209 1.00 85.38 173 GLU A N 1
ATOM 1377 C CA . GLU A 1 173 ? -13.323 -4.140 3.083 1.00 85.38 173 GLU A CA 1
ATOM 1378 C C . GLU A 1 173 ? -12.819 -3.967 4.525 1.00 85.38 173 GLU A C 1
ATOM 1380 O O . GLU A 1 173 ? -13.263 -4.669 5.428 1.00 85.38 173 GLU A O 1
ATOM 1385 N N . LYS A 1 174 ? -11.900 -3.020 4.757 1.00 85.31 174 LYS A N 1
ATOM 1386 C CA . LYS A 1 174 ? -11.320 -2.721 6.077 1.00 85.31 174 LYS A CA 1
ATOM 1387 C C . LYS A 1 174 ? -11.946 -1.505 6.761 1.00 85.31 174 LYS A C 1
ATOM 1389 O O . LYS A 1 174 ? -11.480 -1.125 7.836 1.00 85.31 174 LYS A O 1
ATOM 1394 N N . ILE A 1 175 ? -12.944 -0.871 6.146 1.00 90.56 175 ILE A N 1
ATOM 1395 C CA . ILE A 1 175 ? -13.642 0.289 6.710 1.00 90.56 175 ILE A CA 1
ATOM 1396 C C . ILE A 1 175 ? -14.638 -0.198 7.767 1.00 90.56 175 ILE A C 1
ATOM 1398 O O . ILE A 1 175 ? -15.503 -1.029 7.490 1.00 90.56 175 ILE A O 1
ATOM 1402 N N . LEU A 1 176 ? -14.524 0.335 8.985 1.00 90.19 176 LEU A N 1
ATOM 1403 C CA . LEU A 1 176 ? -15.410 -0.022 10.089 1.00 90.19 176 LEU A CA 1
ATOM 1404 C C . LEU A 1 176 ? -16.720 0.754 9.954 1.00 90.19 176 LEU A C 1
ATOM 1406 O O . LEU A 1 176 ? -16.728 1.985 10.024 1.00 90.19 176 LEU A O 1
ATOM 1410 N N . LYS A 1 177 ? -17.829 0.039 9.755 1.00 91.75 177 LYS A N 1
ATOM 1411 C CA . LYS A 1 177 ? -19.160 0.647 9.642 1.00 91.75 177 LYS A CA 1
ATOM 1412 C C . LYS A 1 177 ? -19.610 1.209 10.990 1.00 91.75 177 LYS A C 1
ATOM 1414 O O . LYS A 1 177 ? -19.300 0.636 12.033 1.00 91.75 177 LYS A O 1
ATOM 1419 N N . LYS A 1 178 ? -20.353 2.320 10.955 1.00 88.75 178 LYS A N 1
ATOM 1420 C CA . LYS A 1 178 ? -20.982 2.878 12.156 1.00 88.75 178 LYS A CA 1
ATOM 1421 C C . LYS A 1 178 ? -21.927 1.837 12.752 1.00 88.75 178 LYS A C 1
ATOM 1423 O O . LYS A 1 178 ? -22.750 1.274 12.036 1.00 88.75 178 LYS A O 1
ATOM 1428 N N . GLN A 1 179 ? -21.771 1.600 14.046 1.00 81.81 179 GLN A N 1
ATOM 1429 C CA . GLN A 1 179 ? -22.713 0.834 14.849 1.00 81.81 179 GLN A CA 1
ATOM 1430 C C . GLN A 1 179 ? -23.637 1.824 15.557 1.00 81.81 179 GLN A C 1
ATOM 1432 O O . GLN A 1 179 ? -23.197 2.914 15.938 1.00 81.81 179 GLN A O 1
ATOM 1437 N N . GLU A 1 180 ? -24.915 1.478 15.677 1.00 78.06 180 GLU A N 1
ATOM 1438 C CA . GLU A 1 180 ? -25.842 2.263 16.487 1.00 78.06 180 GLU A CA 1
ATOM 1439 C C . GLU A 1 180 ? -25.446 2.155 17.957 1.00 78.06 180 GLU A C 1
ATOM 1441 O O . GLU A 1 180 ? -25.115 1.078 18.454 1.00 78.06 180 GLU A O 1
ATOM 1446 N N . ILE A 1 181 ? -25.438 3.301 18.630 1.00 72.50 181 ILE A N 1
ATOM 1447 C CA . ILE A 1 181 ? -25.229 3.399 20.068 1.00 72.50 181 ILE A CA 1
ATOM 1448 C C . ILE A 1 181 ? -26.499 4.035 20.598 1.00 72.50 181 ILE A C 1
ATOM 1450 O O . ILE A 1 181 ? -26.733 5.215 20.351 1.00 72.50 181 ILE A O 1
ATOM 1454 N N . ASN A 1 182 ? -27.303 3.234 21.288 1.00 74.44 182 ASN A N 1
ATOM 1455 C CA . ASN A 1 182 ? -28.602 3.642 21.817 1.00 74.44 182 ASN A CA 1
ATOM 1456 C C . ASN A 1 182 ? -28.565 3.723 23.348 1.00 74.44 182 ASN A C 1
ATOM 1458 O O . ASN A 1 182 ? -29.566 3.432 23.983 1.00 74.44 182 ASN A O 1
ATOM 1462 N N . PHE A 1 183 ? -27.401 4.051 23.920 1.00 75.25 183 PHE A N 1
ATOM 1463 C CA . PHE A 1 183 ? -27.215 4.136 25.366 1.00 75.25 183 PHE A CA 1
ATOM 1464 C C . PHE A 1 183 ? -26.908 5.570 25.788 1.00 75.25 183 PHE A C 1
ATOM 1466 O O . PHE A 1 183 ? -26.034 6.214 25.196 1.00 75.25 183 PHE A O 1
ATOM 1473 N N . GLU A 1 184 ? -27.577 6.042 26.833 1.00 80.38 184 GLU A N 1
ATOM 1474 C CA . GLU A 1 184 ? -27.314 7.331 27.472 1.00 80.38 184 GLU A CA 1
ATOM 1475 C C . GLU A 1 184 ? -26.501 7.174 28.766 1.00 80.38 184 GLU A C 1
ATOM 1477 O O . GLU A 1 184 ? -26.482 6.128 29.420 1.00 80.38 184 GLU A O 1
ATOM 1482 N N . GLN A 1 185 ? -25.787 8.232 29.162 1.00 82.31 185 GLN A N 1
ATOM 1483 C CA . GLN A 1 185 ? -25.032 8.213 30.413 1.00 82.31 185 GLN A CA 1
ATOM 1484 C C . GLN A 1 185 ? -25.984 8.048 31.607 1.00 82.31 185 GLN A C 1
ATOM 1486 O O . GLN A 1 185 ? -26.902 8.841 31.794 1.00 82.31 185 GLN A O 1
ATOM 1491 N N . GLY A 1 186 ? -25.726 7.040 32.445 1.00 82.31 186 GLY A N 1
ATOM 1492 C CA . GLY A 1 186 ? -26.564 6.720 33.606 1.00 82.31 186 GLY A CA 1
ATOM 1493 C C . GLY A 1 186 ? -27.743 5.795 33.295 1.00 82.31 186 GLY A C 1
ATOM 1494 O O . GLY A 1 186 ? -28.490 5.439 34.208 1.00 82.31 186 GLY A O 1
ATOM 1495 N N . GLU A 1 187 ? -27.898 5.369 32.040 1.00 85.94 187 GLU A N 1
ATOM 1496 C CA . GLU A 1 187 ? -28.892 4.375 31.664 1.00 85.94 187 GLU A CA 1
ATOM 1497 C C . GLU A 1 187 ? -28.604 3.025 32.332 1.00 85.94 187 GLU A C 1
ATOM 1499 O O . GLU A 1 187 ? -27.471 2.537 32.376 1.00 85.94 187 GLU A O 1
ATOM 1504 N N . LYS A 1 188 ? -29.658 2.404 32.866 1.00 83.06 188 LYS A N 1
ATOM 1505 C CA . LYS A 1 188 ? -29.576 1.054 33.420 1.00 83.06 188 LYS A CA 1
ATOM 1506 C C . LYS A 1 188 ? -29.724 0.047 32.290 1.00 83.06 188 LYS A C 1
ATOM 1508 O O . LYS A 1 188 ? -30.806 -0.101 31.732 1.00 83.06 188 LYS A O 1
ATOM 1513 N N . ILE A 1 189 ? -28.654 -0.685 32.011 1.00 82.81 189 ILE A N 1
ATOM 1514 C CA . ILE A 1 189 ? -28.662 -1.777 31.037 1.00 82.81 189 ILE A CA 1
ATOM 1515 C C . ILE A 1 189 ? -28.927 -3.117 31.728 1.00 82.81 189 ILE A C 1
ATOM 1517 O O . ILE A 1 189 ? -28.448 -3.371 32.834 1.00 82.81 189 ILE A O 1
ATOM 1521 N N . SER A 1 190 ? -29.698 -3.984 31.072 1.00 81.38 190 SER A N 1
ATOM 1522 C CA . SER A 1 190 ? -29.930 -5.345 31.557 1.00 81.38 190 SER A CA 1
ATOM 1523 C C . SER A 1 190 ? -28.796 -6.256 31.104 1.00 81.38 190 SER A C 1
ATOM 1525 O O . SER A 1 190 ? -28.505 -6.361 29.913 1.00 81.38 190 SER A O 1
ATOM 1527 N N . LEU A 1 191 ? -28.171 -6.940 32.058 1.00 79.94 191 LEU A N 1
ATOM 1528 C CA . LEU A 1 191 ? -27.229 -8.006 31.761 1.00 79.94 191 LEU A CA 1
ATOM 1529 C C . LEU A 1 191 ? -27.986 -9.157 31.087 1.00 79.94 191 LEU A C 1
ATOM 1531 O O . LEU A 1 191 ? -28.896 -9.723 31.686 1.00 79.94 191 LEU A O 1
ATOM 1535 N N . THR A 1 192 ? -27.621 -9.478 29.846 1.00 82.81 192 THR A N 1
ATOM 1536 C CA . THR A 1 192 ? -28.239 -10.591 29.106 1.00 82.81 192 THR A CA 1
ATOM 1537 C C . THR A 1 192 ? -27.478 -11.889 29.354 1.00 82.81 192 THR A C 1
ATOM 1539 O O . THR A 1 192 ? -28.058 -12.856 29.828 1.00 82.81 192 THR A O 1
ATOM 1542 N N . ASP A 1 193 ? -26.162 -11.873 29.130 1.00 79.06 193 ASP A N 1
ATOM 1543 C CA . ASP A 1 193 ? -25.295 -13.044 29.249 1.00 79.06 193 ASP A CA 1
ATOM 1544 C C . ASP A 1 193 ? -23.936 -12.662 29.850 1.00 79.06 193 ASP A C 1
ATOM 1546 O O . ASP A 1 193 ? -23.431 -11.556 29.637 1.00 79.06 193 ASP A O 1
ATOM 1550 N N . ILE A 1 194 ? -23.313 -13.602 30.568 1.00 81.00 194 ILE A N 1
ATOM 1551 C CA . ILE A 1 194 ? -21.909 -13.525 30.991 1.00 81.00 194 ILE A CA 1
ATOM 1552 C C . ILE A 1 194 ? -21.175 -14.730 30.417 1.00 81.00 194 ILE A C 1
ATOM 1554 O O . ILE A 1 194 ? -21.508 -15.875 30.719 1.00 81.00 194 ILE A O 1
ATOM 1558 N N . TYR A 1 195 ? -20.121 -14.464 29.649 1.00 80.62 195 TYR A N 1
ATOM 1559 C CA . TYR A 1 195 ? -19.211 -15.494 29.158 1.00 80.62 195 TYR A CA 1
ATOM 1560 C C . TYR A 1 195 ? -17.897 -15.432 29.930 1.00 80.62 195 TYR A C 1
ATOM 1562 O O . TYR A 1 195 ? -17.179 -14.432 29.875 1.00 80.62 195 TYR A O 1
ATOM 1570 N N . TYR A 1 196 ? -17.565 -16.514 30.631 1.00 82.75 196 TYR A N 1
ATOM 1571 C CA . TYR A 1 196 ? -16.275 -16.656 31.293 1.00 82.75 196 TYR A CA 1
ATOM 1572 C C . TYR A 1 196 ? -15.255 -17.249 30.319 1.00 82.75 196 TYR A C 1
ATOM 1574 O O . TYR A 1 196 ? -15.386 -18.396 29.899 1.00 82.75 196 TYR A O 1
ATOM 1582 N N . ASN A 1 197 ? -14.230 -16.469 29.973 1.00 80.62 197 ASN A N 1
ATOM 1583 C CA . ASN A 1 197 ? -13.121 -16.921 29.139 1.00 80.62 197 ASN A CA 1
ATOM 1584 C C . ASN A 1 197 ? -11.818 -16.858 29.936 1.00 80.62 197 ASN A C 1
ATOM 1586 O O . ASN A 1 197 ? -11.326 -15.774 30.254 1.00 80.62 197 ASN A O 1
ATOM 1590 N N . GLN A 1 198 ? -11.240 -18.022 30.227 1.00 85.38 198 GLN A N 1
ATOM 1591 C CA . GLN A 1 198 ? -9.908 -18.120 30.809 1.00 85.38 198 GLN A CA 1
ATOM 1592 C C . GLN A 1 198 ? -8.871 -18.169 29.686 1.00 85.38 198 GLN A C 1
ATOM 1594 O O . GLN A 1 198 ? -8.807 -19.133 28.926 1.00 85.38 198 GLN A O 1
ATOM 1599 N N . ASN A 1 199 ? -8.046 -17.128 29.591 1.00 83.69 199 ASN A N 1
ATOM 1600 C CA . ASN A 1 199 ? -6.923 -17.095 28.661 1.00 83.69 199 ASN A CA 1
ATOM 1601 C C . ASN A 1 199 ? -5.636 -17.467 29.399 1.00 83.69 199 ASN A C 1
ATOM 1603 O O . ASN A 1 199 ? -5.335 -16.907 30.453 1.00 83.69 199 ASN A O 1
ATOM 1607 N N . PHE A 1 200 ? -4.861 -18.385 28.828 1.00 83.81 200 PHE A N 1
ATOM 1608 C CA . PHE A 1 200 ? -3.508 -18.680 29.291 1.00 83.81 200 PHE A CA 1
ATOM 1609 C C . PHE A 1 200 ? -2.511 -17.764 28.585 1.00 83.81 200 PHE A C 1
ATOM 1611 O O . PHE A 1 200 ? -2.711 -17.364 27.436 1.00 83.81 200 PHE A O 1
ATOM 1618 N N . THR A 1 201 ? -1.424 -17.428 29.271 1.00 80.88 201 THR A N 1
ATOM 1619 C CA . THR A 1 201 ? -0.333 -16.668 28.668 1.00 80.88 201 THR A CA 1
ATOM 1620 C C . THR A 1 201 ? 0.291 -17.484 27.540 1.00 80.88 201 THR A C 1
ATOM 1622 O O . THR A 1 201 ? 0.720 -18.621 27.721 1.00 80.88 201 THR A O 1
ATOM 1625 N N . THR A 1 202 ? 0.343 -16.910 26.343 1.00 75.88 202 THR A N 1
ATOM 1626 C CA . THR A 1 202 ? 1.072 -17.510 25.226 1.00 75.88 202 THR A CA 1
ATOM 1627 C C . THR A 1 202 ? 2.534 -17.092 25.300 1.00 75.88 202 THR A C 1
ATOM 1629 O O . THR A 1 202 ? 2.826 -15.912 25.517 1.00 75.88 202 THR A O 1
ATOM 1632 N N . HIS A 1 203 ? 3.460 -18.026 25.073 1.00 74.06 203 HIS A N 1
ATOM 1633 C CA . HIS A 1 203 ? 4.861 -17.667 24.857 1.00 74.06 203 HIS A CA 1
ATOM 1634 C C . HIS A 1 203 ? 4.979 -16.686 23.673 1.00 74.06 203 HIS A C 1
ATOM 1636 O O . HIS A 1 203 ? 4.193 -16.786 22.725 1.00 74.06 203 HIS A O 1
ATOM 1642 N N . PRO A 1 204 ? 5.939 -15.743 23.697 1.00 69.06 204 PRO A N 1
ATOM 1643 C CA . PRO A 1 204 ? 6.169 -14.838 22.578 1.00 69.06 204 PRO A CA 1
ATOM 1644 C C . PRO A 1 204 ? 6.385 -15.632 21.290 1.00 69.06 204 PRO A C 1
ATOM 1646 O O . PRO A 1 204 ? 7.121 -16.621 21.288 1.00 69.06 204 PRO A O 1
ATOM 1649 N N . THR A 1 205 ? 5.760 -15.209 20.192 1.00 72.75 205 THR A N 1
ATOM 1650 C CA . THR A 1 205 ? 5.908 -15.872 18.895 1.00 72.75 205 THR A CA 1
ATOM 1651 C C . THR A 1 205 ? 7.386 -15.881 18.496 1.00 72.75 205 THR A C 1
ATOM 1653 O O . THR A 1 205 ? 7.975 -14.826 18.260 1.00 72.75 205 THR A O 1
ATOM 1656 N N . GLY A 1 206 ? 8.004 -17.065 18.466 1.00 57.72 206 GLY A N 1
ATOM 1657 C CA . GLY A 1 206 ? 9.414 -17.218 18.116 1.00 57.72 206 GLY A CA 1
ATOM 1658 C C . GLY A 1 206 ? 9.690 -16.774 16.679 1.00 57.72 206 GLY A C 1
ATOM 1659 O O . GLY A 1 206 ? 8.888 -17.019 15.776 1.00 57.72 206 GLY A O 1
ATOM 1660 N N . ILE A 1 207 ? 10.838 -16.130 16.457 1.00 49.59 207 ILE A N 1
ATOM 1661 C CA . ILE A 1 207 ? 11.349 -15.846 15.114 1.00 49.59 207 ILE A CA 1
ATOM 1662 C C . ILE A 1 207 ? 11.597 -17.200 14.441 1.00 49.59 207 ILE A C 1
ATOM 1664 O O . ILE A 1 207 ? 12.520 -17.915 14.827 1.00 49.59 207 ILE A O 1
ATOM 1668 N N . GLN A 1 208 ? 10.785 -17.563 13.446 1.00 45.34 208 GLN A N 1
ATOM 1669 C CA . GLN A 1 208 ? 11.112 -18.675 12.556 1.00 45.34 208 GLN A CA 1
ATOM 1670 C C . GLN A 1 208 ? 12.358 -18.280 11.758 1.00 45.34 208 GLN A C 1
ATOM 1672 O O . GLN A 1 208 ? 12.279 -17.558 10.763 1.00 45.34 208 GLN A O 1
ATOM 1677 N N . GLN A 1 209 ? 13.529 -18.700 12.235 1.00 39.25 209 GLN A N 1
ATOM 1678 C CA . GLN A 1 209 ? 14.751 -18.663 11.448 1.00 39.25 209 GLN A CA 1
ATOM 1679 C C . GLN A 1 209 ? 14.599 -19.702 10.334 1.00 39.25 209 GLN A C 1
ATOM 1681 O O . GLN A 1 209 ? 14.692 -20.903 10.572 1.00 39.25 209 GLN A O 1
ATOM 1686 N N . HIS A 1 210 ? 14.307 -19.237 9.122 1.00 43.12 210 HIS A N 1
ATOM 1687 C CA . HIS A 1 210 ? 14.527 -20.037 7.925 1.00 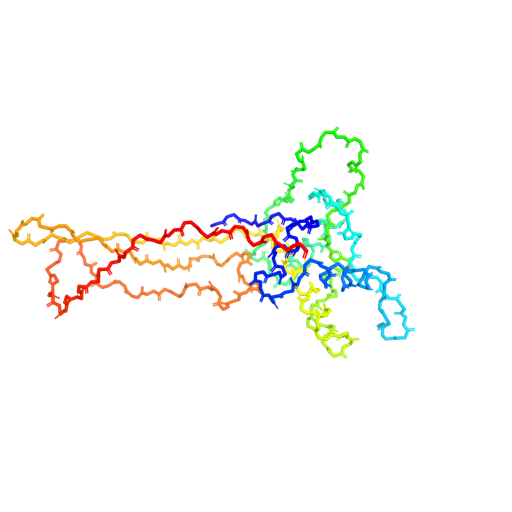43.12 210 HIS A CA 1
ATOM 1688 C C . HIS A 1 210 ? 16.041 -20.110 7.695 1.00 43.12 210 HIS A C 1
ATOM 1690 O O . HIS A 1 210 ? 16.632 -19.138 7.220 1.00 43.12 210 HIS A O 1
ATOM 1696 N N . LEU A 1 211 ? 16.641 -21.229 8.109 1.00 39.31 211 LEU A N 1
ATOM 1697 C CA . LEU A 1 211 ? 17.930 -21.705 7.603 1.00 39.31 211 LEU A CA 1
ATOM 1698 C C . LEU A 1 211 ? 17.763 -22.220 6.167 1.00 39.31 211 LEU A C 1
ATOM 1700 O O . LEU A 1 211 ? 16.689 -22.799 5.874 1.00 39.31 211 LEU A O 1
#

Foldseek 3Di:
DAQDFAAALVNLQVCCCVPPVDHSVRLQVLLVDLQQADDDPNDGDNFKFDRHGLDSADDPVLQVQLLVVCCVPPVVFADPDFFGDGRPDPDPVNVGHGIATPHLVCALVVCVVVDDPSSSVSSNVNSLSSNRRRTHDWDKDKDKDWDADPVRDIDIDIDMFTPGCISCVSVVVPGGDDDDDPDDVPDDDDDDDDDDDDDDDDDPDDDPPDD

Radius of gyration: 22.38 Å; chains: 1; bounding box: 55×42×71 Å

Sequence (211 aa):
MSTRAPFTTSSLQQAASSRFGYSPKLTMQLAQRLYEGIDIDGSPTALITYMRTDSLNLSSESIQKARDFISQKYPQYLPKSPKYYKTKSKNSQEAHEAIRPTNPSRTPQSLLGKIDPKQQKLYSLIWERMIECQMTNEERMRVIFEATNSNQDVFTGSIVWTTNPGCKILTPEKILKKQEINFEQGEKISLTDIYYNQNFTTHPTGIQQHL

pLDDT: mean 89.6, std 12.46, range [39.25, 98.69]